Protein AF-A0A3B9H3X4-F1 (afdb_monomer_lite)

Sequence (238 aa):
GIGSSLQRETERLVELIDTSPRMRQLVFLAAKARGLTSLPALRGYASVYDPGVWIAHARMMKTESGAAAYRAVYYALRADETAVSINRIANLLSVDLRRFDRLTAQLQDTPSTEERHENRLALHVLHAVRQALMMRAFALTGRLPRLSERHDASARDVVNMIAEMRFAEVVELLSEIFPRARDQDTPLQALTEPGSQTRSTSYGYERIHKDIIAPLDEIGRTLHGISLAITHAYGAFG

Structure (mmCIF, N/CA/C/O backbone):
data_AF-A0A3B9H3X4-F1
#
_entry.id   AF-A0A3B9H3X4-F1
#
loop_
_atom_site.group_PDB
_atom_site.id
_atom_site.type_symbol
_atom_site.label_atom_id
_atom_site.label_alt_id
_atom_site.label_comp_id
_atom_site.label_asym_id
_atom_site.label_entity_id
_atom_site.label_seq_id
_atom_site.pdbx_PDB_ins_code
_atom_site.Cartn_x
_atom_site.Cartn_y
_atom_site.Cartn_z
_atom_site.occupancy
_atom_site.B_iso_or_equiv
_atom_site.auth_seq_id
_atom_site.auth_comp_id
_atom_site.auth_asym_id
_atom_site.auth_atom_id
_atom_site.pdbx_PDB_model_num
ATOM 1 N N . GLY A 1 1 ? -11.468 7.317 18.652 1.00 83.44 1 GLY A N 1
ATOM 2 C CA . GLY A 1 1 ? -12.174 8.285 19.505 1.00 83.44 1 GLY A CA 1
ATOM 3 C C . GLY A 1 1 ? -12.749 7.628 20.743 1.00 83.44 1 GLY A C 1
ATOM 4 O O . GLY A 1 1 ? -12.532 8.149 21.828 1.00 83.44 1 GLY A O 1
ATOM 5 N N . ILE A 1 2 ? -13.459 6.499 20.595 1.00 88.25 2 ILE A N 1
ATOM 6 C CA . ILE A 1 2 ? -14.131 5.805 21.708 1.00 88.25 2 ILE A CA 1
ATOM 7 C C . ILE A 1 2 ? -13.146 5.466 22.830 1.00 88.25 2 ILE A C 1
ATOM 9 O O . ILE A 1 2 ? -13.402 5.800 23.983 1.00 88.25 2 ILE A O 1
ATOM 13 N N . GLY A 1 3 ? -11.993 4.871 22.502 1.00 89.38 3 GLY A N 1
ATOM 14 C CA . GLY A 1 3 ? -10.982 4.527 23.502 1.00 89.38 3 GLY A CA 1
ATOM 15 C C . GLY A 1 3 ? -10.408 5.755 24.212 1.00 89.38 3 GLY A C 1
ATOM 16 O O . GLY A 1 3 ? -10.151 5.732 25.413 1.00 89.38 3 GLY A O 1
ATOM 17 N N . SER A 1 4 ? -10.227 6.855 23.486 1.00 87.81 4 SER A N 1
ATOM 18 C CA . SER A 1 4 ? -9.702 8.107 24.032 1.00 87.81 4 SER A CA 1
ATOM 19 C C . SER A 1 4 ? -10.703 8.838 24.924 1.00 87.81 4 SER A C 1
ATOM 21 O O . SER A 1 4 ? -10.265 9.513 25.851 1.00 87.81 4 SER A O 1
ATOM 23 N N . SER A 1 5 ? -12.010 8.674 24.684 1.00 87.19 5 SER A N 1
ATOM 24 C CA . SER A 1 5 ? -13.082 9.220 25.531 1.00 87.19 5 SER A CA 1
ATOM 25 C C . SER A 1 5 ? -13.316 8.446 26.829 1.00 87.19 5 SER A C 1
ATOM 27 O O . SER A 1 5 ? -14.057 8.922 27.686 1.00 87.19 5 SER A O 1
ATOM 29 N N . LEU A 1 6 ? -12.695 7.273 26.996 1.00 84.25 6 LEU A N 1
ATOM 30 C CA . LEU A 1 6 ? -12.795 6.509 28.238 1.00 84.25 6 LEU A CA 1
ATOM 31 C C . LEU A 1 6 ? -12.143 7.299 29.380 1.00 84.25 6 LEU A C 1
ATOM 33 O O . LEU A 1 6 ? -10.937 7.563 29.363 1.00 84.25 6 LEU A O 1
ATOM 37 N N . GLN A 1 7 ? -12.960 7.694 30.356 1.00 71.31 7 GLN A N 1
ATOM 38 C CA . GLN A 1 7 ? -12.513 8.324 31.597 1.00 71.31 7 GLN A CA 1
ATOM 39 C C . GLN A 1 7 ? -12.021 7.267 32.603 1.00 71.31 7 GLN A C 1
ATOM 41 O O . GLN A 1 7 ? -11.993 6.071 32.317 1.00 71.31 7 GLN A O 1
ATOM 46 N N . ARG A 1 8 ? -11.610 7.710 33.799 1.00 68.94 8 ARG A N 1
ATOM 47 C CA . ARG A 1 8 ? -11.069 6.832 34.850 1.00 68.94 8 ARG A CA 1
ATOM 48 C C . ARG A 1 8 ? -12.081 5.790 35.371 1.00 68.94 8 ARG A C 1
ATOM 50 O O . ARG A 1 8 ? -11.646 4.738 35.816 1.00 68.94 8 ARG A O 1
ATOM 57 N N . GLU A 1 9 ? -13.391 6.020 35.252 1.00 78.31 9 GLU A N 1
ATOM 58 C CA . GLU A 1 9 ? -14.452 5.105 35.726 1.00 78.31 9 GLU A CA 1
ATOM 59 C C . GLU A 1 9 ? -14.833 4.032 34.679 1.00 78.31 9 GLU A C 1
ATOM 61 O O . GLU A 1 9 ? -15.951 4.004 34.166 1.00 78.31 9 GLU A O 1
ATOM 66 N N . THR A 1 10 ? -13.895 3.147 34.319 1.00 80.31 10 THR A N 1
ATOM 67 C CA . THR A 1 10 ? -14.144 2.104 33.295 1.00 80.31 10 THR A CA 1
ATOM 68 C C . THR A 1 10 ? -15.154 1.043 33.758 1.00 80.31 10 THR A C 1
ATOM 70 O O . THR A 1 10 ? -15.963 0.596 32.954 1.00 80.31 10 THR A O 1
ATOM 73 N N . GLU A 1 11 ? -15.169 0.689 35.044 1.00 83.19 11 GLU A N 1
ATOM 74 C CA . GLU A 1 11 ? -16.070 -0.334 35.611 1.00 83.19 11 GLU A CA 1
ATOM 75 C C . GLU A 1 11 ? -17.547 0.068 35.500 1.00 83.19 11 GLU A C 1
ATOM 77 O O . GLU A 1 11 ? -18.374 -0.692 35.002 1.00 83.19 11 GLU A O 1
ATOM 82 N N . ARG A 1 12 ? -17.869 1.315 35.862 1.00 85.62 12 ARG A N 1
ATOM 83 C CA . ARG A 1 12 ? -19.225 1.867 35.736 1.00 85.62 12 ARG A CA 1
ATOM 84 C C . ARG A 1 12 ? -19.689 1.932 34.282 1.00 85.62 12 ARG A C 1
ATOM 86 O O . ARG A 1 12 ? -20.870 1.770 33.987 1.00 85.62 12 ARG A O 1
ATOM 93 N N . LEU A 1 13 ? -18.757 2.180 33.361 1.00 86.81 13 LEU A N 1
ATOM 94 C CA . LEU A 1 13 ? -19.048 2.171 31.933 1.00 86.81 13 LEU A CA 1
ATOM 95 C C . LEU A 1 13 ? -19.375 0.759 31.436 1.00 86.81 13 LEU A C 1
ATOM 97 O O . LEU A 1 13 ? -20.298 0.615 30.641 1.00 86.81 13 LEU A O 1
ATOM 101 N N . VAL A 1 14 ? -18.647 -0.261 31.901 1.00 88.38 14 VAL A N 1
ATOM 102 C CA . VAL A 1 14 ? -18.925 -1.672 31.587 1.00 88.38 14 VAL A CA 1
ATOM 103 C C . VAL A 1 14 ? -20.322 -2.057 32.071 1.00 88.38 14 VAL A C 1
ATOM 105 O O . VAL A 1 14 ? -21.123 -2.521 31.265 1.00 88.38 14 VAL A O 1
ATOM 108 N N . GLU A 1 15 ? -20.665 -1.751 33.326 1.00 89.06 15 GLU A N 1
ATOM 109 C CA . GLU A 1 15 ? -22.006 -2.006 33.873 1.00 89.06 15 GLU A CA 1
ATOM 110 C C . GLU A 1 15 ? -23.103 -1.317 33.045 1.00 89.06 15 GLU A C 1
ATOM 112 O O . GLU A 1 15 ? -24.125 -1.922 32.715 1.00 89.06 15 GLU A O 1
ATOM 117 N N . LEU A 1 16 ? -22.881 -0.063 32.639 1.00 89.19 16 LEU A N 1
ATOM 118 C CA . LEU A 1 16 ? -23.825 0.668 31.795 1.00 89.19 16 LEU A CA 1
ATOM 119 C C . LEU A 1 16 ? -23.965 0.042 30.398 1.00 89.19 16 LEU A C 1
ATOM 121 O O . LEU A 1 16 ? -25.066 0.008 29.852 1.00 89.19 16 LEU A O 1
ATOM 125 N N . ILE A 1 17 ? -22.872 -0.448 29.807 1.00 89.38 17 ILE A N 1
ATOM 126 C CA . ILE A 1 17 ? -22.896 -1.140 28.511 1.00 89.38 17 ILE A CA 1
ATOM 127 C C . ILE A 1 17 ? -23.660 -2.463 28.621 1.00 89.38 17 ILE A C 1
ATOM 129 O O . ILE A 1 17 ? -24.440 -2.777 27.722 1.00 89.38 17 ILE A O 1
ATOM 133 N N . ASP A 1 18 ? -23.472 -3.217 29.703 1.00 86.38 18 ASP A N 1
ATOM 134 C CA . ASP A 1 18 ? -24.126 -4.512 29.889 1.00 86.38 18 ASP A CA 1
ATOM 135 C C . ASP A 1 18 ? -25.616 -4.382 30.237 1.00 86.38 18 ASP A C 1
ATOM 137 O O . ASP A 1 18 ? -26.423 -5.196 29.790 1.00 86.38 18 ASP A O 1
ATOM 141 N N . THR A 1 19 ? -26.009 -3.327 30.954 1.00 91.25 19 THR A N 1
ATOM 142 C CA . THR A 1 19 ? -27.408 -3.098 31.361 1.00 91.25 19 THR A CA 1
ATOM 143 C C . THR A 1 19 ? -28.239 -2.304 30.347 1.00 91.25 19 THR A C 1
ATOM 145 O O . THR A 1 19 ? -29.465 -2.412 30.351 1.00 91.25 19 THR A O 1
ATOM 148 N N . SER A 1 20 ? -27.616 -1.521 29.455 1.00 93.94 20 SER A N 1
ATOM 149 C CA . SER A 1 20 ? -28.315 -0.686 28.465 1.00 93.94 20 SER A CA 1
ATOM 150 C C . SER A 1 20 ? -28.256 -1.277 27.050 1.00 93.94 20 SER A C 1
ATOM 152 O O . SER A 1 20 ? -27.207 -1.208 26.400 1.00 93.94 20 SER A O 1
ATOM 154 N N . PRO A 1 21 ? -29.386 -1.746 26.478 1.00 92.25 21 PRO A N 1
ATOM 155 C CA . PRO A 1 21 ? -29.415 -2.322 25.129 1.00 92.25 21 PRO A CA 1
ATOM 156 C C . PRO A 1 21 ? -28.887 -1.376 24.042 1.00 92.25 21 PRO A C 1
ATOM 158 O O . PRO A 1 21 ? -28.164 -1.794 23.138 1.00 92.25 21 PRO A O 1
ATOM 161 N N . ARG A 1 22 ? -29.206 -0.079 24.144 1.00 93.06 22 ARG A N 1
ATOM 162 C CA . ARG A 1 22 ? -28.745 0.940 23.189 1.00 93.06 22 ARG A CA 1
ATOM 163 C C . ARG A 1 22 ? -27.229 1.115 23.249 1.00 93.06 22 ARG A C 1
ATOM 165 O O . ARG A 1 22 ? -26.573 1.210 22.213 1.00 93.06 22 ARG A O 1
ATOM 172 N N . MET A 1 23 ? -26.677 1.196 24.457 1.00 89.88 23 MET A N 1
ATOM 173 C CA . MET A 1 23 ? -25.244 1.394 24.651 1.00 89.88 23 MET A CA 1
ATOM 174 C C . MET A 1 23 ? -24.463 0.155 24.213 1.00 89.88 23 MET A C 1
ATOM 176 O O . MET A 1 23 ? -23.462 0.287 23.505 1.00 89.88 23 MET A O 1
ATOM 180 N N . A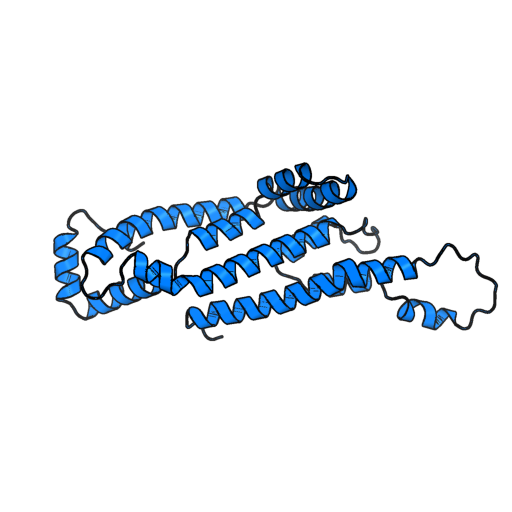RG A 1 24 ? -24.993 -1.035 24.528 1.00 90.19 24 ARG A N 1
ATOM 181 C CA . ARG A 1 24 ? -24.501 -2.317 24.023 1.00 90.19 24 ARG A CA 1
ATOM 182 C C . ARG A 1 24 ? -24.393 -2.298 22.503 1.00 90.19 24 ARG A C 1
ATOM 184 O O . ARG A 1 24 ? -23.304 -2.491 21.980 1.00 90.19 24 ARG A O 1
ATOM 191 N N . GLN A 1 25 ? -25.468 -1.979 21.783 1.00 90.62 25 GLN A N 1
ATOM 192 C CA . GLN A 1 25 ? -25.459 -1.964 20.312 1.00 90.62 25 GLN A CA 1
ATOM 193 C C . GLN A 1 25 ? -24.377 -1.045 19.719 1.00 90.62 25 GLN A C 1
ATOM 195 O O . GLN A 1 25 ? -23.660 -1.457 18.807 1.00 90.62 25 GLN A O 1
ATOM 200 N N . LEU A 1 26 ? -24.214 0.172 20.250 1.00 90.56 26 LEU A N 1
ATOM 201 C CA . LEU A 1 26 ? -23.205 1.121 19.761 1.00 90.56 26 LEU A CA 1
ATOM 202 C C . LEU A 1 26 ? -21.772 0.624 19.995 1.00 90.56 26 LEU A C 1
ATOM 204 O O . LEU A 1 26 ? -20.927 0.715 19.102 1.00 90.56 26 LEU A O 1
ATOM 208 N N . VAL A 1 27 ? -21.490 0.081 21.182 1.00 90.38 27 VAL A N 1
ATOM 209 C CA . VAL A 1 27 ? -20.156 -0.438 21.511 1.00 90.38 27 VAL A CA 1
ATOM 210 C C . VAL A 1 27 ? -19.861 -1.723 20.744 1.00 90.38 27 VAL A C 1
ATOM 212 O O . VAL A 1 27 ? -18.751 -1.884 20.241 1.00 90.38 27 VAL A O 1
ATOM 215 N N . PHE A 1 28 ? -20.851 -2.597 20.566 1.00 89.88 28 PHE A N 1
ATOM 216 C CA . PHE A 1 28 ? -20.702 -3.810 19.766 1.00 89.88 28 PHE A CA 1
ATOM 217 C C . PHE A 1 28 ? -20.474 -3.513 18.287 1.00 89.88 28 PHE A C 1
ATOM 219 O O . PHE A 1 28 ? -19.655 -4.185 17.665 1.00 89.88 28 PHE A O 1
ATOM 226 N N . LEU A 1 29 ? -21.114 -2.484 17.724 1.00 90.69 29 LEU A N 1
ATOM 227 C CA . LEU A 1 29 ? -20.809 -2.027 16.366 1.00 90.69 29 LEU A CA 1
ATOM 228 C C . LEU A 1 29 ? -19.326 -1.645 16.239 1.00 90.69 29 LEU A C 1
ATOM 230 O O . LEU A 1 29 ? -18.631 -2.108 15.331 1.00 90.69 29 LEU A O 1
ATOM 234 N N . ALA A 1 30 ? -18.811 -0.864 17.192 1.00 91.62 30 ALA A N 1
ATOM 235 C CA . ALA A 1 30 ? -17.398 -0.504 17.233 1.00 91.62 30 ALA A CA 1
ATOM 236 C C . ALA A 1 30 ? -16.481 -1.721 17.462 1.00 91.62 30 ALA A C 1
ATOM 238 O O . ALA A 1 30 ? -15.417 -1.815 16.850 1.00 91.62 30 ALA A O 1
ATOM 239 N N . ALA A 1 31 ? -16.893 -2.681 18.295 1.00 90.31 31 ALA A N 1
ATOM 240 C CA . ALA A 1 31 ? -16.155 -3.917 18.547 1.00 90.31 31 ALA A CA 1
ATOM 241 C C . ALA A 1 31 ? -16.083 -4.807 17.293 1.00 90.31 31 ALA A C 1
ATOM 243 O O . ALA A 1 31 ? -15.022 -5.357 16.987 1.00 90.31 31 ALA A O 1
ATOM 244 N N . LYS A 1 32 ? -17.169 -4.893 16.514 1.00 88.81 32 LYS A N 1
ATOM 245 C CA . LYS A 1 32 ? -17.191 -5.594 15.222 1.00 88.81 32 LYS A CA 1
ATOM 246 C C . LYS A 1 32 ? -16.261 -4.927 14.208 1.00 88.81 32 LYS A C 1
ATOM 248 O O . LYS A 1 32 ? -15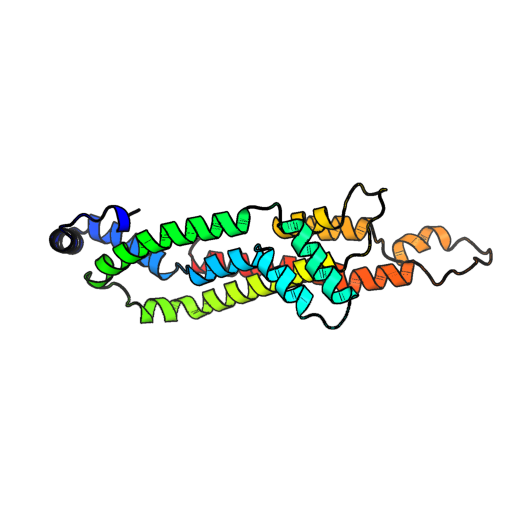.424 -5.615 13.627 1.00 88.81 32 LYS A O 1
ATOM 253 N N . ALA A 1 33 ? -16.304 -3.599 14.077 1.00 89.88 33 ALA A N 1
ATOM 254 C CA . ALA A 1 33 ? -15.366 -2.858 13.225 1.00 89.88 33 ALA A CA 1
ATOM 255 C C . ALA A 1 33 ? -13.901 -3.062 13.661 1.00 89.88 33 ALA A C 1
ATOM 257 O O . ALA A 1 33 ? -13.006 -3.300 12.842 1.00 89.88 33 ALA A O 1
ATOM 258 N N . ARG A 1 34 ? -13.648 -3.052 14.975 1.00 90.56 34 ARG A N 1
ATOM 259 C CA . ARG A 1 34 ? -12.335 -3.355 15.555 1.00 90.56 34 ARG A CA 1
ATOM 260 C C . ARG A 1 34 ? -11.860 -4.770 15.223 1.00 90.56 34 ARG A C 1
ATOM 262 O O . ARG A 1 34 ? -10.658 -4.953 15.007 1.00 90.56 34 ARG A O 1
ATOM 269 N N . GLY A 1 35 ? -12.772 -5.740 15.164 1.00 89.50 35 GLY A N 1
ATOM 270 C CA . GLY A 1 35 ? -12.500 -7.118 14.754 1.00 89.50 35 GLY A CA 1
ATOM 271 C C . GLY A 1 35 ? -11.856 -7.212 13.371 1.00 89.50 35 GLY A C 1
ATOM 272 O O . GLY A 1 35 ? -10.934 -8.003 13.193 1.00 89.50 35 GLY A O 1
ATOM 273 N N . LEU A 1 36 ? -12.241 -6.334 12.442 1.00 88.75 36 LEU A N 1
ATOM 274 C CA . LEU A 1 36 ? -11.720 -6.287 11.070 1.00 88.75 36 LEU A CA 1
ATOM 275 C C . LEU A 1 36 ? -10.539 -5.311 10.881 1.00 88.75 36 LEU A C 1
ATOM 277 O O . LEU A 1 36 ? -9.932 -5.252 9.812 1.00 88.75 36 LEU A O 1
ATOM 281 N N . THR A 1 37 ? -10.187 -4.534 11.907 1.00 91.25 37 THR A N 1
ATOM 282 C CA . THR A 1 37 ? -9.128 -3.517 11.827 1.00 91.25 37 THR A CA 1
ATOM 283 C C . THR A 1 37 ? -7.736 -4.135 11.985 1.00 91.25 37 THR A C 1
ATOM 285 O O . THR A 1 37 ? -7.456 -4.802 12.985 1.00 91.25 37 THR A O 1
ATOM 288 N N . SER A 1 38 ? -6.825 -3.839 11.050 1.00 92.69 38 SER A N 1
ATOM 289 C CA . SER A 1 38 ? -5.420 -4.266 11.103 1.00 92.69 38 SER A CA 1
ATOM 290 C C . SER A 1 38 ? -4.453 -3.093 10.922 1.00 92.69 38 SER A C 1
ATOM 292 O O . SER A 1 38 ? -4.203 -2.618 9.815 1.00 92.69 38 SER A O 1
ATOM 294 N N . LEU A 1 39 ? -3.863 -2.636 12.031 1.00 94.94 39 LEU A N 1
ATOM 295 C CA . LEU A 1 39 ? -2.793 -1.634 12.000 1.00 94.94 39 LEU A CA 1
ATOM 296 C C . LEU A 1 39 ? -1.497 -2.133 11.339 1.00 94.94 39 LEU A C 1
ATOM 298 O O . LEU A 1 39 ? -0.854 -1.321 10.675 1.00 94.94 39 LEU A O 1
ATOM 302 N N . PRO A 1 40 ? -1.091 -3.413 11.477 1.00 94.88 40 PRO A N 1
ATOM 303 C CA . PRO A 1 40 ? 0.031 -3.946 10.709 1.00 94.88 40 PRO A CA 1
ATOM 304 C C . PRO A 1 40 ? -0.191 -3.843 9.199 1.00 94.88 40 PRO A C 1
ATOM 306 O O . PRO A 1 40 ? 0.709 -3.396 8.497 1.00 94.88 40 PRO A O 1
ATOM 309 N N . ALA A 1 41 ? -1.394 -4.161 8.704 1.00 95.81 41 ALA A N 1
ATOM 310 C CA . ALA A 1 41 ? -1.711 -3.999 7.286 1.00 95.81 41 ALA A CA 1
ATOM 311 C C . ALA A 1 41 ? -1.610 -2.526 6.852 1.00 95.81 41 ALA A C 1
ATOM 313 O O . ALA A 1 41 ? -0.960 -2.231 5.854 1.00 95.81 41 ALA A O 1
ATOM 314 N N . LEU A 1 42 ? -2.168 -1.592 7.636 1.00 96.94 42 LEU A N 1
ATOM 315 C CA . LEU A 1 42 ? -2.064 -0.151 7.364 1.00 96.94 42 LEU A CA 1
ATOM 316 C C . LEU A 1 42 ? -0.603 0.329 7.305 1.00 96.94 42 LEU A C 1
ATOM 318 O O . LEU A 1 42 ? -0.219 1.035 6.376 1.00 96.94 42 LEU A O 1
ATOM 322 N N . ARG A 1 43 ? 0.231 -0.086 8.266 1.00 97.81 43 ARG A N 1
ATOM 323 C CA . ARG A 1 43 ? 1.665 0.245 8.274 1.00 97.81 43 ARG A CA 1
ATOM 324 C C . ARG A 1 43 ? 2.425 -0.408 7.122 1.00 97.81 43 ARG A C 1
ATOM 326 O O . ARG A 1 43 ? 3.321 0.224 6.579 1.00 97.81 43 ARG A O 1
ATOM 333 N N . GLY A 1 44 ? 2.033 -1.610 6.703 1.00 97.88 44 GLY A N 1
ATOM 334 C CA . GLY A 1 44 ? 2.585 -2.248 5.511 1.00 97.88 44 GLY A CA 1
ATOM 335 C C . GLY A 1 44 ? 2.383 -1.397 4.256 1.00 97.88 44 GLY A C 1
ATOM 336 O O . GLY A 1 44 ? 3.312 -1.252 3.471 1.00 97.88 44 GLY A O 1
ATOM 337 N N . TYR A 1 45 ? 1.226 -0.738 4.102 1.00 97.44 45 TYR A N 1
ATOM 338 C CA . TYR A 1 45 ? 1.042 0.223 3.008 1.00 97.44 45 TYR A CA 1
ATOM 339 C C . TYR A 1 45 ? 1.963 1.429 3.150 1.00 97.44 45 TYR A C 1
ATOM 341 O O . TYR A 1 45 ? 2.559 1.836 2.161 1.00 97.44 45 TYR A O 1
ATOM 349 N N . ALA A 1 46 ? 2.143 1.964 4.361 1.00 97.94 46 ALA A N 1
ATOM 350 C CA . ALA A 1 46 ? 3.095 3.052 4.577 1.00 97.94 46 ALA A CA 1
ATOM 351 C C . ALA A 1 46 ? 4.511 2.673 4.112 1.00 97.94 46 ALA A C 1
ATOM 353 O O . ALA A 1 46 ? 5.171 3.487 3.479 1.00 97.94 46 ALA A O 1
ATOM 354 N N . SER A 1 47 ? 4.947 1.431 4.355 1.00 97.38 47 SER A N 1
ATOM 355 C CA . SER A 1 47 ? 6.240 0.923 3.881 1.00 97.38 47 SER A CA 1
ATOM 356 C C . SER A 1 47 ? 6.353 0.863 2.357 1.00 97.38 47 SER A C 1
ATOM 358 O O . SER A 1 47 ? 7.438 1.075 1.829 1.00 97.38 47 SER A O 1
ATOM 360 N N . VAL A 1 48 ? 5.258 0.615 1.631 1.00 97.31 48 VAL A N 1
ATOM 361 C CA . VAL A 1 48 ? 5.268 0.638 0.158 1.00 97.31 48 VAL A CA 1
ATOM 362 C C . VAL A 1 48 ? 5.542 2.052 -0.375 1.00 97.31 48 VAL A C 1
ATOM 364 O O . VAL A 1 48 ? 6.252 2.199 -1.369 1.00 97.31 48 VAL A O 1
ATOM 367 N N . TYR A 1 49 ? 5.034 3.083 0.305 1.00 97.25 49 TYR A N 1
ATOM 368 C CA . TYR A 1 49 ? 5.274 4.490 -0.040 1.00 97.25 49 TYR A CA 1
ATOM 369 C C . TYR A 1 49 ? 6.564 5.061 0.572 1.00 97.25 49 TYR A C 1
ATOM 371 O O . TYR A 1 49 ? 6.952 6.173 0.230 1.00 97.25 49 TYR A O 1
ATOM 379 N N . ASP A 1 50 ? 7.232 4.336 1.474 1.00 97.44 50 ASP A N 1
ATOM 380 C CA . ASP A 1 50 ? 8.423 4.821 2.173 1.00 97.44 50 ASP A CA 1
ATOM 381 C C . ASP A 1 50 ? 9.655 4.795 1.245 1.00 97.44 50 ASP A C 1
ATOM 383 O O . ASP A 1 50 ? 10.133 3.714 0.878 1.00 97.44 50 ASP A O 1
ATOM 387 N N . PRO A 1 51 ? 10.245 5.955 0.900 1.00 96.62 51 PRO A N 1
ATOM 388 C CA . PRO A 1 51 ? 11.454 6.016 0.080 1.00 96.62 51 PRO A CA 1
ATOM 389 C C . PRO A 1 51 ? 12.622 5.215 0.686 1.00 96.62 51 PRO A C 1
ATOM 391 O O . PRO A 1 51 ? 13.437 4.648 -0.047 1.00 96.62 51 PRO A O 1
ATOM 394 N N . GLY A 1 52 ? 12.698 5.124 2.018 1.00 97.00 52 GLY A N 1
ATOM 395 C CA . GLY A 1 52 ? 13.712 4.359 2.743 1.00 97.00 52 GLY A CA 1
ATOM 396 C C . GLY A 1 52 ? 13.736 2.874 2.365 1.00 97.00 52 GLY A C 1
ATOM 397 O O . GLY A 1 52 ? 14.810 2.279 2.243 1.00 97.00 52 GLY A O 1
ATOM 398 N N . VAL A 1 53 ? 12.567 2.288 2.095 1.00 97.00 53 VAL A N 1
ATOM 399 C CA . VAL A 1 53 ? 12.437 0.890 1.657 1.00 97.00 53 VAL A CA 1
ATOM 400 C C . VAL A 1 53 ? 13.032 0.707 0.259 1.00 97.00 53 VAL A C 1
ATOM 402 O O . VAL A 1 53 ? 13.814 -0.216 0.021 1.00 97.00 53 VAL A O 1
ATOM 405 N N . TRP A 1 54 ? 12.747 1.630 -0.660 1.00 97.31 54 TRP A N 1
ATOM 406 C CA . TRP A 1 54 ? 13.223 1.570 -2.044 1.00 97.31 54 TRP A CA 1
ATOM 407 C C . TRP A 1 54 ? 14.739 1.720 -2.160 1.00 97.31 54 TRP A C 1
ATOM 409 O O . TRP A 1 54 ? 15.381 0.960 -2.890 1.00 97.31 54 TRP A O 1
ATOM 419 N N . ILE A 1 55 ? 15.345 2.640 -1.402 1.00 97.19 55 ILE A N 1
ATOM 420 C CA . ILE A 1 55 ? 16.806 2.783 -1.402 1.00 97.19 55 ILE A CA 1
ATOM 421 C C . ILE A 1 55 ? 17.501 1.574 -0.756 1.00 97.19 55 ILE A C 1
ATOM 423 O O . ILE A 1 55 ? 18.577 1.174 -1.206 1.00 97.19 55 ILE A O 1
ATOM 427 N N . ALA A 1 56 ? 16.882 0.940 0.247 1.00 97.25 56 ALA A N 1
ATOM 428 C CA . ALA A 1 56 ? 17.390 -0.301 0.825 1.00 97.25 56 ALA A CA 1
ATOM 429 C C . ALA A 1 56 ? 17.372 -1.447 -0.200 1.00 97.25 56 ALA A C 1
ATOM 431 O O . ALA A 1 56 ? 18.392 -2.115 -0.379 1.00 97.25 56 ALA A O 1
ATOM 432 N N . HIS A 1 57 ? 16.275 -1.618 -0.946 1.00 96.31 57 HIS A N 1
ATOM 433 C CA . HIS A 1 57 ? 16.208 -2.601 -2.030 1.00 96.31 57 HIS A CA 1
ATOM 434 C C . HIS A 1 57 ? 17.222 -2.319 -3.142 1.00 96.31 57 HIS A C 1
ATOM 436 O O . HIS A 1 57 ? 17.885 -3.248 -3.600 1.00 96.31 57 HIS A O 1
ATOM 442 N N . ALA A 1 58 ? 17.417 -1.053 -3.527 1.00 96.75 58 ALA A N 1
ATOM 443 C CA . ALA A 1 58 ? 18.420 -0.681 -4.524 1.00 96.75 58 ALA A CA 1
ATOM 444 C C . ALA A 1 58 ? 19.829 -1.167 -4.144 1.00 96.75 58 ALA A C 1
ATOM 446 O O . ALA A 1 58 ? 20.558 -1.658 -5.003 1.00 96.75 58 ALA A O 1
ATOM 447 N N . ARG A 1 59 ? 20.197 -1.091 -2.855 1.00 96.25 59 ARG A N 1
ATOM 448 C CA . ARG A 1 59 ? 21.497 -1.563 -2.338 1.00 96.25 59 ARG A CA 1
ATOM 449 C C . ARG A 1 59 ? 21.668 -3.082 -2.389 1.00 96.25 59 ARG A C 1
ATOM 451 O O . ARG A 1 59 ? 22.799 -3.554 -2.388 1.00 96.25 59 ARG A O 1
ATOM 458 N N . MET A 1 60 ? 20.575 -3.842 -2.402 1.00 95.88 60 MET A N 1
ATOM 459 C CA . MET A 1 60 ? 20.602 -5.308 -2.472 1.00 95.88 60 MET A CA 1
ATOM 460 C C . MET A 1 60 ? 20.709 -5.829 -3.913 1.00 95.88 60 MET A C 1
ATOM 462 O O . MET A 1 60 ? 20.969 -7.016 -4.124 1.00 95.88 60 MET A O 1
ATOM 466 N N . MET A 1 61 ? 20.499 -4.969 -4.915 1.00 95.75 61 MET A N 1
ATOM 467 C CA . MET A 1 61 ? 20.545 -5.365 -6.319 1.00 95.75 61 MET A CA 1
ATOM 468 C C . MET A 1 61 ? 21.977 -5.637 -6.780 1.00 95.75 61 MET A C 1
ATOM 470 O O . MET A 1 61 ? 22.886 -4.846 -6.557 1.00 95.75 61 MET A O 1
ATOM 474 N N . LYS A 1 62 ? 22.164 -6.755 -7.491 1.00 95.12 62 LYS A N 1
ATOM 475 C CA . LYS A 1 62 ? 23.472 -7.170 -8.032 1.00 95.12 62 LYS A CA 1
ATOM 476 C C . LYS A 1 62 ? 23.887 -6.403 -9.289 1.00 95.12 62 LYS A C 1
ATOM 478 O O . LYS A 1 62 ? 25.065 -6.377 -9.623 1.00 95.12 62 LYS A O 1
ATOM 483 N N . THR A 1 63 ? 22.925 -5.844 -10.022 1.00 95.25 63 THR A N 1
ATOM 484 C CA . THR A 1 63 ? 23.164 -5.138 -11.285 1.00 95.25 63 THR A CA 1
ATOM 485 C C . THR A 1 63 ? 22.821 -3.667 -11.142 1.00 95.25 63 THR A C 1
ATOM 487 O O . THR A 1 63 ? 21.833 -3.308 -10.499 1.00 95.25 63 THR A O 1
ATOM 490 N N . GLU A 1 64 ? 23.597 -2.813 -11.806 1.00 93.56 64 GLU A N 1
ATOM 491 C CA . GLU A 1 64 ? 23.375 -1.366 -11.767 1.00 93.56 64 GLU A CA 1
ATOM 492 C C . GLU A 1 64 ? 22.039 -0.971 -12.411 1.00 93.56 64 GLU A C 1
ATOM 494 O O . GLU A 1 64 ? 21.338 -0.105 -11.900 1.00 93.56 64 GLU A O 1
ATOM 499 N N . SER A 1 65 ? 21.620 -1.668 -13.472 1.00 88.19 65 SER A N 1
ATOM 500 C CA . SER A 1 65 ? 20.289 -1.475 -14.064 1.00 88.19 65 SER A CA 1
ATOM 501 C C . SER A 1 65 ? 19.163 -1.826 -13.082 1.00 88.19 65 SER A C 1
ATOM 503 O O . SER A 1 65 ? 18.169 -1.106 -13.010 1.00 88.19 65 SER A O 1
ATOM 505 N N . GLY A 1 66 ? 19.331 -2.886 -12.283 1.00 91.00 66 GLY A N 1
ATOM 506 C CA . GLY A 1 66 ? 18.385 -3.234 -11.226 1.00 91.00 66 GLY A CA 1
ATOM 507 C C . GLY A 1 66 ? 18.353 -2.174 -10.128 1.00 91.00 66 GLY A C 1
ATOM 508 O O . GLY A 1 66 ? 17.280 -1.699 -9.770 1.00 91.00 66 GLY A O 1
ATOM 509 N N . ALA A 1 67 ? 19.518 -1.754 -9.632 1.00 95.62 67 ALA A N 1
ATOM 510 C CA . ALA A 1 67 ? 19.623 -0.711 -8.613 1.00 95.62 67 ALA A CA 1
ATOM 511 C C . ALA A 1 67 ? 19.021 0.624 -9.089 1.00 95.62 67 ALA A C 1
ATOM 513 O O . ALA A 1 67 ? 18.303 1.282 -8.335 1.00 95.62 67 ALA A O 1
ATOM 514 N N . ALA A 1 68 ? 19.258 0.998 -10.350 1.00 92.69 68 ALA A N 1
ATOM 515 C CA . ALA A 1 68 ? 18.703 2.200 -10.963 1.00 92.69 68 ALA A CA 1
ATOM 516 C C . ALA A 1 68 ? 17.171 2.207 -10.955 1.00 92.69 68 ALA A C 1
ATOM 518 O O . ALA A 1 68 ? 16.589 3.249 -10.659 1.00 92.69 68 ALA A O 1
ATOM 519 N N . ALA A 1 69 ? 16.528 1.057 -11.186 1.00 91.75 69 ALA A N 1
ATOM 520 C CA . ALA A 1 69 ? 15.072 0.963 -11.158 1.00 91.75 69 ALA A CA 1
ATOM 521 C C . ALA A 1 69 ? 14.485 1.285 -9.777 1.00 91.75 69 ALA A C 1
ATOM 523 O O . ALA A 1 69 ? 13.593 2.122 -9.661 1.00 91.75 69 ALA A O 1
ATOM 524 N N . TYR A 1 70 ? 15.034 0.703 -8.709 1.00 95.94 70 TYR A N 1
ATOM 525 C CA . TYR A 1 70 ? 14.594 1.015 -7.344 1.00 95.94 70 TYR A CA 1
ATOM 526 C C . TYR A 1 70 ? 14.936 2.462 -6.940 1.00 95.94 70 TYR A C 1
ATOM 528 O O . TYR A 1 70 ? 14.147 3.113 -6.255 1.00 95.94 70 TYR A O 1
ATOM 536 N N . ARG A 1 71 ? 16.073 3.012 -7.400 1.00 95.44 71 ARG A N 1
ATOM 537 C CA . ARG A 1 71 ? 16.415 4.429 -7.167 1.00 95.44 71 ARG A CA 1
ATOM 538 C C . ARG A 1 71 ? 15.457 5.388 -7.872 1.00 95.44 71 ARG A C 1
ATOM 540 O O . ARG A 1 71 ? 15.155 6.437 -7.312 1.00 95.44 71 ARG A O 1
ATOM 547 N N . ALA A 1 72 ? 14.967 5.047 -9.064 1.00 93.00 72 ALA A N 1
ATOM 548 C CA . ALA A 1 72 ? 13.971 5.859 -9.759 1.00 93.00 72 ALA A CA 1
ATOM 549 C C . ALA A 1 72 ? 12.689 6.000 -8.922 1.00 93.00 72 ALA A C 1
ATOM 551 O O . ALA A 1 72 ? 12.204 7.115 -8.735 1.00 93.00 72 ALA A O 1
ATOM 552 N N . VAL A 1 73 ? 12.216 4.899 -8.326 1.00 95.25 73 VAL A N 1
ATOM 553 C CA . VAL A 1 73 ? 11.066 4.917 -7.406 1.00 95.25 73 VAL A CA 1
ATOM 554 C C . VAL A 1 73 ? 11.361 5.750 -6.159 1.00 95.25 73 VAL A C 1
ATOM 556 O O . VAL A 1 73 ? 10.559 6.607 -5.793 1.00 95.25 73 VAL A O 1
ATOM 559 N N . TYR A 1 74 ? 12.538 5.575 -5.547 1.00 95.94 74 TYR A N 1
ATOM 560 C CA . TYR A 1 74 ? 12.975 6.410 -4.422 1.00 95.94 74 TYR A CA 1
ATOM 561 C C . TYR A 1 74 ? 12.884 7.908 -4.753 1.00 95.94 74 TYR A C 1
ATOM 563 O O . TYR A 1 74 ? 12.319 8.679 -3.982 1.00 95.94 74 TYR A O 1
ATOM 571 N N . TYR A 1 75 ? 13.416 8.335 -5.902 1.00 93.75 75 TYR A N 1
ATOM 572 C CA . TYR A 1 75 ? 13.407 9.747 -6.285 1.00 93.75 75 TYR A CA 1
ATOM 573 C C . TYR A 1 75 ? 12.009 10.288 -6.588 1.00 93.75 75 TYR A C 1
ATOM 575 O O . TYR A 1 75 ? 11.789 11.488 -6.406 1.00 93.75 75 TYR A O 1
ATOM 583 N N . ALA A 1 76 ? 11.084 9.438 -7.033 1.00 92.38 76 ALA A N 1
ATOM 584 C CA . ALA A 1 76 ? 9.694 9.824 -7.221 1.00 92.38 76 ALA A CA 1
ATOM 585 C C . ALA A 1 76 ? 8.990 10.041 -5.874 1.00 92.38 76 ALA A C 1
ATOM 587 O O . ALA A 1 76 ? 8.431 11.114 -5.653 1.00 92.38 76 ALA A O 1
ATOM 588 N N . LEU A 1 77 ? 9.126 9.083 -4.951 1.00 93.69 77 LEU A N 1
ATOM 589 C CA . LEU A 1 77 ? 8.428 9.082 -3.663 1.00 93.69 77 LEU A CA 1
ATOM 590 C C . LEU A 1 77 ? 9.080 9.970 -2.591 1.00 93.69 77 LEU A C 1
ATOM 592 O O . LEU A 1 77 ? 8.430 10.316 -1.614 1.00 93.69 77 LEU A O 1
ATOM 596 N N . ARG A 1 78 ? 10.351 10.379 -2.727 1.00 93.88 78 ARG A N 1
ATOM 597 C CA . ARG A 1 78 ? 11.059 11.145 -1.669 1.00 93.88 78 ARG A CA 1
ATOM 598 C C . ARG A 1 78 ? 10.435 12.491 -1.295 1.00 93.88 78 ARG A C 1
ATOM 600 O O . ARG A 1 78 ? 10.786 13.034 -0.256 1.00 93.88 78 ARG A O 1
ATOM 607 N N . ALA A 1 79 ? 9.625 13.065 -2.181 1.00 86.62 79 ALA A N 1
ATOM 608 C CA . ALA A 1 79 ? 8.947 14.340 -1.949 1.00 86.62 79 ALA A CA 1
ATOM 609 C C . ALA A 1 79 ? 7.523 14.154 -1.404 1.00 86.62 79 ALA A C 1
ATOM 611 O O . ALA A 1 79 ? 6.854 15.139 -1.117 1.00 86.62 79 ALA A O 1
ATOM 612 N N . ASP A 1 80 ? 7.061 12.910 -1.305 1.00 86.06 80 ASP A N 1
ATOM 613 C CA . ASP A 1 80 ? 5.705 12.561 -0.924 1.00 86.06 80 ASP A CA 1
ATOM 614 C C . ASP A 1 80 ? 5.611 12.296 0.592 1.00 86.06 80 ASP A C 1
ATOM 616 O O . ASP A 1 80 ? 6.498 11.691 1.201 1.00 86.06 80 ASP A O 1
ATOM 620 N N . GLU A 1 81 ? 4.534 12.768 1.224 1.00 93.62 81 GLU A N 1
ATOM 621 C CA . GLU A 1 81 ? 4.312 12.638 2.671 1.00 93.62 81 GLU A CA 1
ATOM 622 C C . GLU A 1 81 ? 3.374 11.475 3.043 1.00 93.62 81 GLU A C 1
ATOM 624 O O . GLU A 1 81 ? 3.018 11.311 4.215 1.00 93.62 81 GLU A O 1
ATOM 629 N N . THR A 1 82 ? 2.956 10.645 2.084 1.00 95.31 82 THR A N 1
ATOM 630 C CA . THR A 1 82 ? 1.961 9.577 2.270 1.00 95.31 82 THR A CA 1
ATOM 631 C C . THR A 1 82 ? 2.416 8.579 3.323 1.00 95.31 82 THR A C 1
ATOM 633 O O . THR A 1 82 ? 1.666 8.289 4.256 1.00 95.31 82 THR A O 1
ATOM 636 N N . ALA A 1 83 ? 3.663 8.098 3.261 1.00 96.81 83 ALA A N 1
ATOM 637 C CA . ALA A 1 83 ? 4.191 7.161 4.257 1.00 96.81 83 ALA A CA 1
ATOM 638 C C . ALA A 1 83 ? 4.176 7.755 5.680 1.00 96.81 83 ALA A C 1
ATOM 640 O O . ALA A 1 83 ? 3.781 7.085 6.641 1.00 96.81 83 ALA A O 1
ATOM 641 N N . VAL A 1 84 ? 4.561 9.027 5.822 1.00 97.38 84 VAL A N 1
ATOM 642 C CA . VAL A 1 84 ? 4.553 9.749 7.106 1.00 97.38 84 VAL A CA 1
ATOM 643 C C . VAL A 1 84 ? 3.122 9.925 7.613 1.00 97.38 84 VAL A C 1
ATOM 645 O O . VAL A 1 84 ? 2.838 9.659 8.784 1.00 97.38 84 VAL A O 1
ATOM 648 N N . SER A 1 85 ? 2.209 10.315 6.728 1.00 97.56 85 SER A N 1
ATOM 649 C CA . SER A 1 85 ? 0.798 10.557 7.032 1.00 97.56 85 SER A CA 1
ATOM 650 C C . SER A 1 85 ? 0.081 9.280 7.466 1.00 97.56 85 SER A C 1
ATOM 652 O O . SER A 1 85 ? -0.567 9.265 8.517 1.00 97.56 85 SER A O 1
ATOM 654 N N . ILE A 1 86 ? 0.267 8.176 6.734 1.00 97.75 86 ILE A N 1
ATOM 655 C CA . ILE A 1 86 ? -0.289 6.866 7.095 1.00 97.75 86 ILE A CA 1
ATOM 656 C C . ILE A 1 86 ? 0.245 6.421 8.460 1.00 97.75 86 ILE A C 1
ATOM 658 O O . ILE A 1 86 ? -0.535 6.004 9.318 1.00 97.75 86 ILE A O 1
ATOM 662 N N . ASN A 1 87 ? 1.554 6.543 8.709 1.00 97.81 87 ASN A N 1
ATOM 663 C CA . ASN A 1 87 ? 2.136 6.185 10.005 1.00 97.81 87 ASN A CA 1
ATOM 664 C C . ASN A 1 87 ? 1.603 7.059 11.148 1.00 97.81 87 ASN A C 1
ATOM 666 O O . ASN A 1 87 ? 1.310 6.543 12.229 1.00 97.81 87 ASN A O 1
ATOM 670 N N . ARG A 1 88 ? 1.422 8.366 10.923 1.00 97.81 88 ARG A N 1
ATOM 671 C CA . ARG A 1 88 ? 0.821 9.276 11.907 1.00 97.81 88 ARG A CA 1
ATOM 672 C C . ARG A 1 88 ? -0.605 8.844 12.256 1.00 97.81 88 ARG A C 1
ATOM 674 O O . ARG A 1 88 ? -0.921 8.726 13.440 1.00 97.81 88 ARG A O 1
ATOM 681 N N . ILE A 1 89 ? -1.432 8.536 11.255 1.00 97.25 89 ILE A N 1
ATOM 682 C CA . ILE A 1 89 ? -2.791 8.009 11.457 1.00 97.25 89 ILE A CA 1
ATOM 683 C C . ILE A 1 89 ? -2.741 6.680 12.221 1.00 97.25 89 ILE A C 1
ATOM 685 O O . ILE A 1 89 ? -3.437 6.518 13.223 1.00 97.25 89 ILE A O 1
ATOM 689 N N . ALA A 1 90 ? -1.874 5.750 11.814 1.00 97.62 90 ALA A N 1
ATOM 690 C CA . ALA A 1 90 ? -1.715 4.460 12.481 1.00 97.62 90 ALA A CA 1
ATOM 691 C C . ALA A 1 90 ? -1.315 4.619 13.958 1.00 97.62 90 ALA A C 1
ATOM 693 O O . ALA A 1 90 ? -1.796 3.868 14.809 1.00 97.62 90 ALA A O 1
ATOM 694 N N . ASN A 1 91 ? -0.473 5.601 14.288 1.00 96.69 91 ASN A N 1
ATOM 695 C CA . ASN A 1 91 ? -0.072 5.904 15.663 1.00 96.69 91 ASN A CA 1
ATOM 696 C C . ASN A 1 91 ? -1.237 6.460 16.492 1.00 96.69 91 ASN A C 1
ATOM 698 O O . ASN A 1 91 ? -1.468 5.974 17.600 1.00 96.69 91 ASN A O 1
ATOM 702 N N . LEU A 1 92 ? -2.012 7.404 15.945 1.00 95.50 92 LEU A N 1
ATOM 703 C CA . LEU A 1 92 ? -3.218 7.929 16.600 1.00 95.50 92 LEU A CA 1
ATOM 704 C C . LEU A 1 92 ? -4.234 6.813 16.878 1.00 95.50 92 LEU A C 1
ATOM 706 O O . LEU A 1 92 ? -4.723 6.675 18.001 1.00 95.50 9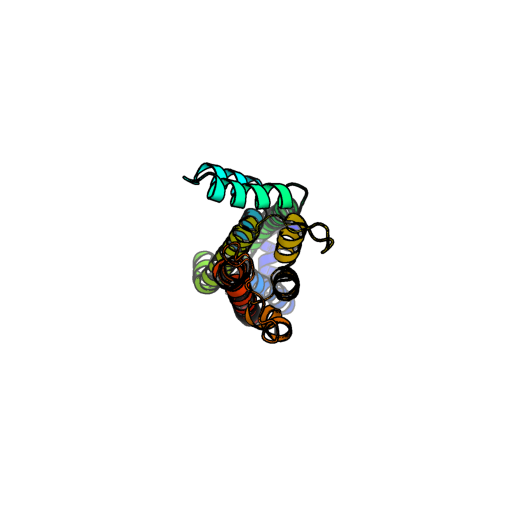2 LEU A O 1
ATOM 710 N N . LEU A 1 93 ? -4.485 5.960 15.881 1.00 95.75 93 LEU A N 1
ATOM 711 C CA . LEU A 1 93 ? -5.351 4.794 16.032 1.00 95.75 93 LEU A CA 1
ATOM 712 C C . LEU A 1 93 ? -4.791 3.805 17.061 1.00 95.75 93 LEU A C 1
ATOM 714 O O . LEU A 1 93 ? -5.551 3.290 17.868 1.00 95.75 93 LEU A O 1
ATOM 718 N N . SER A 1 94 ? -3.476 3.567 17.098 1.00 95.44 94 SER A N 1
ATOM 719 C CA . SER A 1 94 ? -2.854 2.644 18.066 1.00 95.44 94 SER A CA 1
ATOM 720 C C . SER A 1 94 ? -3.138 3.045 19.516 1.00 95.44 94 SER A C 1
ATOM 722 O O . SER A 1 94 ? -3.448 2.188 20.345 1.00 95.44 94 SER A O 1
ATOM 724 N N . VAL A 1 95 ? -3.044 4.342 19.828 1.00 94.00 95 VAL A N 1
ATOM 725 C CA . VAL A 1 95 ? -3.307 4.861 21.180 1.00 94.00 95 VAL A CA 1
ATOM 726 C C . VAL A 1 95 ? -4.770 4.655 21.566 1.00 94.00 95 VAL A C 1
ATOM 728 O O . VAL A 1 95 ? -5.054 4.170 22.663 1.00 94.00 95 VAL A O 1
ATOM 731 N N . ASP A 1 96 ? -5.690 4.991 20.663 1.00 94.50 96 ASP A N 1
ATOM 732 C CA . ASP A 1 96 ? -7.127 4.852 20.892 1.00 94.50 96 ASP A CA 1
ATOM 733 C C . ASP A 1 96 ? -7.544 3.383 21.017 1.00 94.50 96 ASP A C 1
ATOM 735 O O . ASP A 1 96 ? -8.198 3.001 21.989 1.00 94.50 96 ASP A O 1
ATOM 739 N N . LEU A 1 97 ? -7.095 2.544 20.080 1.00 93.88 97 LEU A N 1
ATOM 740 C CA . LEU A 1 97 ? -7.416 1.122 20.047 1.00 93.88 97 LEU A CA 1
ATOM 741 C C . LEU A 1 97 ? -6.900 0.397 21.281 1.00 93.88 97 LEU A C 1
ATOM 743 O O . LEU A 1 97 ? -7.609 -0.452 21.800 1.00 93.88 97 LEU A O 1
ATOM 747 N N . ARG A 1 98 ? -5.730 0.764 21.821 1.00 92.31 98 ARG A N 1
ATOM 748 C CA . ARG A 1 98 ? -5.235 0.168 23.071 1.00 92.31 98 ARG A CA 1
ATOM 749 C C . ARG A 1 98 ? -6.194 0.402 24.239 1.00 92.31 98 ARG A C 1
ATOM 751 O O . ARG A 1 98 ? -6.359 -0.484 25.072 1.00 92.31 98 ARG A O 1
ATOM 758 N N . ARG A 1 99 ? -6.798 1.590 24.336 1.00 92.06 99 ARG A N 1
ATOM 759 C CA . ARG A 1 99 ? -7.778 1.899 25.391 1.00 92.06 99 ARG A CA 1
ATOM 760 C C . ARG A 1 99 ? -9.101 1.181 25.133 1.00 92.06 99 ARG A C 1
ATOM 762 O O . ARG A 1 99 ? -9.660 0.596 26.051 1.00 92.06 99 ARG A O 1
ATOM 769 N N . PHE A 1 100 ? -9.550 1.163 23.881 1.00 92.81 100 PHE A N 1
ATOM 770 C CA . PHE A 1 100 ? -10.763 0.454 23.476 1.00 92.81 100 PHE A CA 1
ATOM 771 C C . PHE A 1 100 ? -10.658 -1.070 23.674 1.00 92.81 100 PHE A C 1
ATOM 773 O O . PHE A 1 100 ? -11.604 -1.704 24.135 1.00 92.81 100 PHE A O 1
ATOM 780 N N . ASP A 1 101 ? -9.488 -1.653 23.414 1.00 91.94 101 ASP A N 1
ATOM 781 C CA . ASP A 1 101 ? -9.203 -3.074 23.630 1.00 91.94 101 ASP A CA 1
ATOM 782 C C . ASP A 1 101 ? -9.284 -3.446 25.125 1.00 91.94 101 ASP A C 1
ATOM 784 O O . ASP A 1 101 ? -9.764 -4.523 25.457 1.00 91.94 101 ASP A O 1
ATOM 788 N N . ARG A 1 102 ? -8.904 -2.544 26.047 1.00 90.12 102 ARG A N 1
ATOM 789 C CA . ARG A 1 102 ? -9.079 -2.773 27.498 1.00 90.12 102 ARG A CA 1
ATOM 790 C C . ARG A 1 102 ? -10.537 -2.749 27.946 1.00 90.12 102 ARG A C 1
ATOM 792 O O . ARG A 1 102 ? -10.882 -3.480 28.868 1.00 90.12 102 ARG A O 1
ATOM 799 N N . LEU A 1 103 ? -11.358 -1.887 27.344 1.00 90.50 103 LEU A N 1
ATOM 800 C CA . LEU A 1 103 ? -12.797 -1.851 27.614 1.00 90.50 103 LEU A CA 1
ATOM 801 C C . LEU A 1 103 ? -13.451 -3.137 27.113 1.00 90.50 103 LEU A C 1
ATOM 803 O O . LEU A 1 103 ? -14.125 -3.824 27.864 1.00 90.50 103 LEU A O 1
ATOM 807 N N . THR A 1 104 ? -13.222 -3.466 25.844 1.00 90.38 104 THR A N 1
ATOM 808 C CA . THR A 1 104 ? -13.857 -4.614 25.181 1.00 90.38 104 THR A CA 1
ATOM 809 C C . THR A 1 104 ? -13.460 -5.955 25.794 1.00 90.38 104 THR A C 1
ATOM 811 O O . THR A 1 104 ? -14.284 -6.857 25.817 1.00 90.38 104 THR A O 1
ATOM 814 N N . ALA A 1 105 ? -12.262 -6.069 26.375 1.00 89.44 105 ALA A N 1
ATOM 815 C CA . ALA A 1 105 ? -11.847 -7.249 27.138 1.00 89.44 105 ALA A CA 1
ATOM 816 C C . ALA A 1 105 ? -12.654 -7.492 28.432 1.00 89.44 105 ALA A C 1
ATOM 818 O O . ALA A 1 105 ? -12.569 -8.581 28.991 1.00 89.44 105 ALA A O 1
ATOM 819 N N . GLN A 1 106 ? -13.398 -6.495 28.924 1.00 89.38 106 GLN A N 1
ATOM 820 C CA . GLN A 1 106 ? -14.261 -6.610 30.108 1.00 89.38 106 GLN A CA 1
ATOM 821 C C . GLN A 1 106 ? -15.737 -6.817 29.747 1.00 89.38 106 GLN A C 1
ATOM 823 O O . GLN A 1 106 ? -16.543 -7.081 30.633 1.00 89.38 106 GLN A O 1
ATOM 828 N N . LEU A 1 107 ? -16.100 -6.676 28.469 1.00 86.69 107 LEU A N 1
ATOM 829 C CA . LEU A 1 107 ? -17.474 -6.849 28.009 1.00 86.69 107 LEU A CA 1
ATOM 830 C C . LEU A 1 107 ? -17.779 -8.325 27.770 1.00 86.69 107 LEU A C 1
ATOM 832 O O . LEU A 1 107 ? -16.938 -9.082 27.283 1.00 86.69 107 LEU A O 1
ATOM 836 N N . GLN A 1 108 ? -19.025 -8.706 28.023 1.00 81.50 108 GLN A N 1
ATOM 837 C CA . GLN A 1 108 ? -19.542 -10.005 27.601 1.00 81.50 108 GLN A CA 1
ATOM 838 C C . GLN A 1 108 ? -19.600 -10.088 26.060 1.00 81.50 108 GLN A C 1
ATOM 840 O O . GLN A 1 108 ? -19.709 -9.066 25.386 1.00 81.50 108 GLN A O 1
ATOM 845 N N . ASP A 1 109 ? -19.515 -11.294 25.491 1.00 81.81 109 ASP A N 1
ATOM 846 C CA . ASP A 1 109 ? -19.690 -11.601 24.054 1.00 81.81 109 ASP A CA 1
ATOM 847 C C . ASP A 1 109 ? -18.783 -10.849 23.049 1.00 81.81 109 ASP A C 1
ATOM 849 O O . ASP A 1 109 ? -19.093 -10.764 21.855 1.00 81.81 109 ASP A O 1
ATOM 853 N N . THR A 1 110 ? -17.651 -10.299 23.494 1.00 83.50 110 THR A N 1
ATOM 854 C CA . THR A 1 110 ? -16.654 -9.684 22.601 1.00 83.50 110 THR A CA 1
ATOM 855 C C . THR A 1 110 ? -15.555 -10.695 22.260 1.00 83.50 110 THR A C 1
ATOM 857 O O . THR A 1 110 ? -15.024 -11.323 23.175 1.00 83.50 110 THR A O 1
ATOM 860 N N . PRO A 1 111 ? -15.171 -10.854 20.975 1.00 84.06 111 PRO A N 1
ATOM 861 C CA . PRO A 1 111 ? -14.122 -11.795 20.602 1.00 84.06 111 PRO A CA 1
ATOM 862 C C . PRO A 1 111 ? -12.770 -11.441 21.233 1.00 84.06 111 PRO A C 1
ATOM 864 O O . PRO A 1 111 ? -12.393 -10.263 21.310 1.00 84.06 111 PRO A O 1
ATOM 867 N N . SER A 1 112 ? -12.019 -12.474 21.613 1.00 87.31 112 SER A N 1
ATOM 868 C CA . SER A 1 112 ? -10.678 -12.359 22.189 1.00 87.31 112 SER A CA 1
ATOM 869 C C . SER A 1 112 ? -9.670 -11.757 21.200 1.00 87.31 112 SER A C 1
ATOM 871 O O . SER A 1 112 ? -9.947 -11.526 20.017 1.00 87.31 112 SER A O 1
ATOM 873 N N . THR A 1 113 ? -8.455 -11.457 21.661 1.00 86.50 113 THR A N 1
ATOM 874 C CA . THR A 1 113 ? -7.417 -10.933 20.757 1.00 86.50 113 THR A CA 1
ATOM 875 C C . THR A 1 113 ? -6.978 -11.984 19.740 1.00 86.50 113 THR A C 1
ATOM 877 O O . THR A 1 113 ? -6.786 -11.643 18.570 1.00 86.50 113 THR A O 1
ATOM 880 N N . GLU A 1 114 ? -6.900 -13.239 20.168 1.00 88.62 114 GLU A N 1
ATOM 881 C CA . GLU A 1 114 ? -6.584 -14.416 19.368 1.00 88.62 114 GLU A CA 1
ATOM 882 C C . GLU A 1 114 ? -7.672 -14.661 18.318 1.00 88.62 114 GLU A C 1
ATOM 884 O O . GLU A 1 114 ? -7.375 -14.684 17.127 1.00 88.62 114 GLU A O 1
ATOM 889 N N . GLU A 1 115 ? -8.948 -14.705 18.715 1.00 89.25 115 GLU A N 1
ATOM 890 C CA . GLU A 1 115 ? -10.072 -14.881 17.782 1.00 89.25 115 GLU A CA 1
ATOM 891 C C . GLU A 1 115 ? -10.119 -13.759 16.742 1.00 89.25 115 GLU A C 1
ATOM 893 O O . GLU A 1 115 ? -10.325 -13.988 15.549 1.00 89.25 115 GLU A O 1
ATOM 898 N N . ARG A 1 116 ? -9.889 -12.512 17.169 1.00 89.00 116 ARG A N 1
ATOM 899 C CA . ARG A 1 116 ? -9.793 -11.375 16.247 1.00 89.00 116 ARG A CA 1
ATOM 900 C C . ARG A 1 116 ? -8.623 -11.533 15.273 1.00 89.00 116 ARG A C 1
ATOM 902 O O . ARG A 1 116 ? -8.731 -11.056 14.149 1.00 89.00 116 ARG A O 1
ATOM 909 N N . HIS A 1 117 ? -7.493 -12.100 15.693 1.00 89.56 117 HIS A N 1
ATOM 910 C CA . HIS A 1 117 ? -6.353 -12.346 14.808 1.00 89.56 117 HIS A CA 1
ATOM 911 C C . HIS A 1 117 ? -6.679 -13.412 13.759 1.00 89.56 117 HIS A C 1
ATOM 913 O O . HIS A 1 117 ? -6.540 -13.127 12.569 1.00 89.56 117 HIS A O 1
ATOM 919 N N . GLU A 1 118 ? -7.180 -14.567 14.197 1.00 91.00 118 GLU A N 1
ATOM 920 C CA . GLU A 1 118 ? -7.559 -15.694 13.335 1.00 91.00 118 GLU A CA 1
ATOM 921 C C . GLU A 1 118 ? -8.575 -15.274 12.268 1.00 91.00 118 GLU A C 1
ATOM 923 O O . GLU A 1 118 ? -8.360 -15.468 11.070 1.00 91.00 118 GLU A O 1
ATOM 928 N N . ASN A 1 119 ? -9.623 -14.552 12.676 1.00 89.31 119 ASN A N 1
ATOM 929 C CA . ASN A 1 119 ? -10.667 -14.067 11.769 1.00 89.31 119 ASN A CA 1
ATOM 930 C C . ASN A 1 119 ? -10.158 -13.095 10.685 1.00 89.31 119 ASN A C 1
ATOM 932 O O . ASN A 1 119 ? -10.851 -12.858 9.697 1.00 89.31 119 ASN A O 1
ATOM 936 N N . ARG A 1 120 ? -8.960 -12.511 10.844 1.00 91.88 120 ARG A N 1
ATOM 937 C CA . ARG A 1 120 ? -8.361 -11.583 9.869 1.00 91.88 120 ARG A CA 1
ATOM 938 C C . ARG A 1 120 ? -7.290 -12.209 8.984 1.00 91.88 120 ARG A C 1
ATOM 940 O O . ARG A 1 120 ? -6.790 -11.506 8.107 1.00 91.88 120 ARG A O 1
ATOM 947 N N . LEU A 1 121 ? -6.918 -13.477 9.168 1.00 92.94 121 LEU A N 1
ATOM 948 C CA . LEU A 1 121 ? -5.805 -14.080 8.421 1.00 92.94 121 LEU A CA 1
ATOM 949 C C . LEU A 1 121 ? -6.003 -13.992 6.902 1.00 92.94 121 LEU A C 1
ATOM 951 O O . LEU A 1 121 ? -5.108 -13.532 6.196 1.00 92.94 121 LEU A O 1
ATOM 955 N N . ALA A 1 122 ? -7.198 -14.323 6.406 1.00 92.19 122 ALA A N 1
ATOM 956 C CA . ALA A 1 122 ? -7.517 -14.206 4.982 1.00 92.19 122 ALA A CA 1
ATOM 957 C C . ALA A 1 122 ? -7.376 -12.759 4.465 1.00 92.19 122 ALA A C 1
ATOM 959 O O . ALA A 1 122 ? -6.802 -12.527 3.399 1.00 92.19 122 ALA A O 1
ATOM 960 N N . LEU A 1 123 ? -7.822 -11.768 5.246 1.00 93.25 123 LEU A N 1
ATOM 961 C CA . LEU A 1 123 ? -7.672 -10.353 4.894 1.00 93.25 123 LEU A CA 1
ATOM 962 C C . LEU A 1 123 ? -6.214 -9.894 4.924 1.00 93.25 123 LEU A C 1
ATOM 964 O O . LEU A 1 123 ? -5.795 -9.124 4.062 1.00 93.25 123 LEU A O 1
ATOM 968 N N . HIS A 1 124 ? -5.417 -10.373 5.881 1.00 95.19 124 HIS A N 1
ATOM 969 C CA . HIS A 1 124 ? -3.985 -10.090 5.912 1.00 95.19 124 HIS A CA 1
ATOM 970 C C . HIS A 1 124 ? -3.280 -10.620 4.664 1.00 95.19 124 HIS A C 1
ATOM 972 O O . HIS A 1 124 ? -2.449 -9.907 4.108 1.00 95.19 124 HIS A O 1
ATOM 978 N N . VAL A 1 125 ? -3.639 -11.819 4.193 1.00 95.75 125 VAL A N 1
ATOM 979 C CA . VAL A 1 125 ? -3.098 -12.370 2.943 1.00 95.75 125 VAL A CA 1
ATOM 980 C C . VAL A 1 125 ? -3.455 -11.468 1.762 1.00 95.75 125 VAL A C 1
ATOM 982 O O . VAL A 1 125 ? -2.562 -11.085 1.009 1.00 95.75 125 VAL A O 1
ATOM 985 N N . LEU A 1 126 ? -4.718 -11.050 1.628 1.00 96.12 126 LEU A N 1
ATOM 986 C CA . LEU A 1 126 ? -5.131 -10.134 0.556 1.00 96.12 126 LEU A CA 1
ATOM 987 C C . LEU A 1 126 ? -4.377 -8.799 0.606 1.00 96.12 126 LEU A C 1
ATOM 989 O O . LEU A 1 126 ? -3.904 -8.320 -0.425 1.00 96.12 126 LEU A O 1
ATOM 993 N N . HIS A 1 127 ? -4.214 -8.211 1.793 1.00 97.12 127 HIS A N 1
ATOM 994 C CA . HIS A 1 127 ? -3.43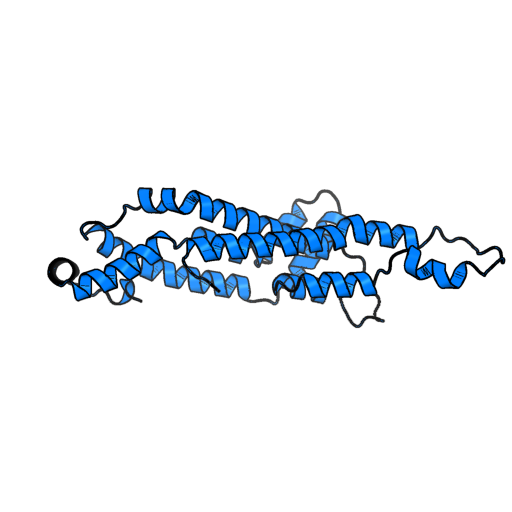3 -6.986 1.963 1.00 97.12 127 HIS A CA 1
ATOM 995 C C . HIS A 1 127 ? -1.956 -7.175 1.611 1.00 97.12 127 HIS A C 1
ATOM 997 O O . HIS A 1 127 ? -1.397 -6.333 0.911 1.00 97.12 127 HIS A O 1
ATOM 1003 N N . ALA A 1 128 ? -1.340 -8.278 2.036 1.00 97.44 128 ALA A N 1
ATOM 1004 C CA . ALA A 1 128 ? 0.053 -8.579 1.728 1.00 97.44 128 ALA A CA 1
ATOM 1005 C C . ALA A 1 128 ? 0.272 -8.773 0.220 1.00 97.44 128 ALA A C 1
ATOM 1007 O O . ALA A 1 128 ? 1.210 -8.214 -0.347 1.00 97.44 128 ALA A O 1
ATOM 1008 N N . VAL A 1 129 ? -0.628 -9.498 -0.455 1.00 98.06 129 VAL A N 1
ATOM 1009 C CA . VAL A 1 129 ? -0.587 -9.663 -1.917 1.00 98.06 129 VAL A CA 1
ATOM 1010 C C . VAL A 1 129 ? -0.770 -8.315 -2.611 1.00 98.06 129 VAL A C 1
ATOM 1012 O O . VAL A 1 129 ? -0.007 -7.992 -3.519 1.00 98.06 129 VAL A O 1
ATOM 1015 N N . ARG A 1 130 ? -1.717 -7.486 -2.154 1.00 97.94 130 ARG A N 1
ATOM 1016 C CA . ARG A 1 130 ? -1.920 -6.133 -2.689 1.00 97.94 130 ARG A CA 1
ATOM 1017 C C . ARG A 1 130 ? -0.651 -5.287 -2.583 1.00 97.94 130 ARG A C 1
ATOM 1019 O O . ARG A 1 130 ? -0.232 -4.693 -3.571 1.00 97.94 130 ARG A O 1
ATOM 1026 N N . GLN A 1 131 ? -0.017 -5.273 -1.413 1.00 98.06 131 GLN A N 1
ATOM 1027 C CA . GLN A 1 131 ? 1.233 -4.550 -1.166 1.00 98.06 131 GLN A CA 1
ATOM 1028 C C . GLN A 1 131 ? 2.367 -5.061 -2.061 1.00 98.06 131 GLN A C 1
ATOM 1030 O O . GLN A 1 131 ? 3.062 -4.262 -2.683 1.00 98.06 131 GLN A O 1
ATOM 1035 N N . ALA A 1 132 ? 2.515 -6.380 -2.197 1.00 98.19 132 ALA A N 1
ATOM 1036 C CA . ALA A 1 132 ? 3.523 -6.980 -3.066 1.00 98.19 132 ALA A CA 1
ATOM 1037 C C . ALA A 1 132 ? 3.313 -6.615 -4.546 1.00 98.19 132 ALA A C 1
ATOM 1039 O O . ALA A 1 132 ? 4.275 -6.310 -5.251 1.00 98.19 132 ALA A O 1
ATOM 1040 N N . LEU A 1 133 ? 2.063 -6.596 -5.018 1.00 98.44 133 LEU A N 1
ATOM 1041 C CA . LEU A 1 133 ? 1.718 -6.185 -6.380 1.00 98.44 133 LEU A CA 1
ATOM 1042 C C . LEU A 1 133 ? 1.981 -4.692 -6.616 1.00 98.44 133 LEU A C 1
ATOM 1044 O O . LEU A 1 133 ? 2.541 -4.341 -7.652 1.00 98.44 133 LEU A O 1
ATOM 1048 N N . MET A 1 134 ? 1.663 -3.826 -5.648 1.00 97.94 134 MET A N 1
ATOM 1049 C CA . MET A 1 134 ? 2.022 -2.403 -5.703 1.00 97.94 134 MET A CA 1
ATOM 1050 C C . MET A 1 134 ? 3.540 -2.214 -5.787 1.00 97.94 134 MET A C 1
ATOM 1052 O O . MET A 1 134 ? 4.027 -1.489 -6.652 1.00 97.94 134 MET A O 1
ATOM 1056 N N . MET A 1 135 ? 4.307 -2.913 -4.942 1.00 97.25 135 MET A N 1
ATOM 1057 C CA . MET A 1 135 ? 5.770 -2.870 -5.003 1.00 97.25 135 MET A CA 1
ATOM 1058 C C . MET A 1 135 ? 6.286 -3.377 -6.356 1.00 97.25 135 MET A C 1
ATOM 1060 O O . MET A 1 135 ? 7.174 -2.775 -6.959 1.00 97.25 135 MET A O 1
ATOM 1064 N N . ARG A 1 136 ? 5.710 -4.456 -6.892 1.00 97.31 136 ARG A N 1
ATOM 1065 C CA . ARG A 1 136 ? 6.072 -4.948 -8.224 1.00 97.31 136 ARG A CA 1
ATOM 1066 C C . ARG A 1 136 ? 5.789 -3.902 -9.304 1.00 97.31 136 ARG A C 1
ATOM 1068 O O . ARG A 1 136 ? 6.647 -3.703 -10.158 1.00 97.31 136 ARG A O 1
ATOM 1075 N N . ALA A 1 137 ? 4.643 -3.226 -9.261 1.00 97.69 137 ALA A N 1
ATOM 1076 C CA . ALA A 1 137 ? 4.298 -2.174 -10.215 1.00 97.69 137 ALA A CA 1
ATOM 1077 C C . ALA A 1 137 ? 5.302 -1.016 -10.181 1.00 97.69 137 ALA A C 1
ATOM 1079 O O . ALA A 1 137 ? 5.816 -0.624 -11.226 1.00 97.69 137 ALA A O 1
ATOM 1080 N N . PHE A 1 138 ? 5.667 -0.537 -8.991 1.00 96.19 138 PHE A N 1
ATOM 1081 C CA . PHE A 1 138 ? 6.704 0.483 -8.843 1.00 96.19 138 PHE A CA 1
ATOM 1082 C C . PHE A 1 138 ? 8.070 0.027 -9.371 1.00 96.19 138 PHE A C 1
ATOM 1084 O O . PHE A 1 138 ? 8.744 0.757 -10.096 1.00 96.19 138 PHE A O 1
ATOM 1091 N N . ALA A 1 139 ? 8.484 -1.203 -9.068 1.00 94.44 139 ALA A N 1
ATOM 1092 C CA . ALA A 1 139 ? 9.739 -1.735 -9.592 1.00 94.44 139 ALA A CA 1
ATOM 1093 C C . ALA A 1 139 ? 9.727 -1.851 -11.130 1.00 94.44 139 ALA A C 1
ATOM 1095 O O . ALA A 1 139 ? 10.764 -1.665 -11.768 1.00 94.44 139 ALA A O 1
ATOM 1096 N N . LEU A 1 140 ? 8.570 -2.149 -11.737 1.00 95.88 140 LEU A N 1
ATOM 1097 C CA . LEU A 1 140 ? 8.399 -2.178 -13.191 1.00 95.88 140 LEU A CA 1
ATOM 1098 C C . LEU A 1 140 ? 8.509 -0.781 -13.809 1.00 95.88 140 LEU A C 1
ATOM 1100 O O . LEU A 1 140 ? 9.229 -0.627 -14.794 1.00 95.88 140 LEU A O 1
ATOM 1104 N N . THR A 1 141 ? 7.869 0.236 -13.227 1.00 92.50 141 THR A N 1
ATOM 1105 C CA . THR A 1 141 ? 7.963 1.614 -13.741 1.00 92.50 141 THR A CA 1
ATOM 1106 C C . THR A 1 141 ? 9.366 2.189 -13.600 1.00 92.50 141 THR A C 1
ATOM 1108 O O . THR A 1 141 ? 9.844 2.860 -14.510 1.00 92.50 141 THR A O 1
ATOM 1111 N N . GLY A 1 142 ? 10.094 1.839 -12.537 1.00 90.19 142 GLY A N 1
ATOM 1112 C CA . GLY A 1 142 ? 11.506 2.200 -12.395 1.00 90.19 142 GLY A CA 1
ATOM 1113 C C . GLY A 1 142 ? 12.413 1.641 -13.503 1.00 90.19 142 GLY A C 1
ATOM 1114 O O . GLY A 1 142 ? 13.483 2.191 -13.758 1.00 90.19 142 GLY A O 1
ATOM 1115 N N . ARG A 1 143 ? 12.003 0.563 -14.189 1.00 91.19 143 ARG A N 1
ATOM 1116 C CA . ARG A 1 143 ? 12.746 -0.039 -15.314 1.00 91.19 143 ARG A CA 1
ATOM 1117 C C . ARG A 1 143 ? 12.453 0.622 -16.661 1.00 91.19 143 ARG A C 1
ATOM 1119 O O . ARG A 1 143 ? 13.053 0.208 -17.656 1.00 91.19 143 ARG A O 1
ATOM 1126 N N . LEU A 1 144 ? 11.539 1.592 -16.719 1.00 90.44 144 LEU A N 1
ATOM 1127 C CA . LEU A 1 144 ? 11.229 2.287 -17.962 1.00 90.44 144 LEU A CA 1
ATOM 1128 C C . LEU A 1 144 ? 12.481 2.982 -18.517 1.00 90.44 144 LEU A C 1
ATOM 1130 O O . LEU A 1 144 ? 13.262 3.565 -17.757 1.00 90.44 144 LEU A O 1
ATOM 1134 N N . PRO A 1 145 ? 12.697 2.933 -19.844 1.00 85.75 145 PRO A N 1
ATOM 1135 C CA . PRO A 1 145 ? 13.724 3.751 -20.465 1.00 85.75 145 PRO A CA 1
ATOM 1136 C C . PRO A 1 145 ? 13.371 5.234 -20.304 1.00 85.75 145 PRO A C 1
ATOM 1138 O O . PRO A 1 145 ? 12.244 5.597 -19.964 1.00 85.75 145 PRO A O 1
ATOM 1141 N N . ARG A 1 146 ? 14.340 6.114 -20.577 1.00 81.81 146 ARG A N 1
ATOM 1142 C CA . ARG A 1 146 ? 14.058 7.552 -20.622 1.00 81.81 146 ARG A CA 1
ATOM 1143 C C . ARG A 1 146 ? 12.971 7.820 -21.662 1.00 81.81 146 ARG A C 1
ATOM 1145 O O . ARG A 1 146 ? 13.124 7.431 -22.819 1.00 81.81 146 ARG A O 1
ATOM 1152 N N . LEU A 1 147 ? 11.898 8.470 -21.225 1.00 82.94 147 LEU A N 1
ATOM 1153 C CA . LEU A 1 147 ? 10.822 8.928 -22.095 1.00 82.94 147 LEU A CA 1
ATOM 1154 C C . LEU A 1 147 ? 11.310 10.147 -22.890 1.00 82.94 147 LEU A C 1
ATOM 1156 O O . LEU A 1 147 ? 12.133 10.925 -22.400 1.00 82.94 147 LEU A O 1
ATOM 1160 N N . SER A 1 148 ? 10.854 10.276 -24.136 1.00 72.81 148 SER A N 1
ATOM 1161 C CA . SER A 1 148 ? 11.170 11.434 -24.976 1.00 72.81 148 SER A CA 1
ATOM 1162 C C . SER A 1 148 ? 10.399 12.663 -24.497 1.00 72.81 148 SER A C 1
ATOM 1164 O O . SER A 1 148 ? 9.231 12.548 -24.134 1.00 72.81 148 SER A O 1
ATOM 1166 N N . GLU A 1 149 ? 11.012 13.845 -24.592 1.00 70.56 149 GLU A N 1
ATOM 1167 C CA . GLU A 1 149 ? 10.372 15.134 -24.273 1.00 70.56 149 GLU A CA 1
ATOM 1168 C C . GLU A 1 149 ? 9.107 15.408 -25.108 1.00 70.56 149 GLU A C 1
ATOM 1170 O O . GLU A 1 149 ? 8.269 16.209 -24.712 1.00 70.56 149 GLU A O 1
ATOM 1175 N N . ARG A 1 150 ? 8.924 14.713 -26.241 1.00 72.31 150 ARG A N 1
ATOM 1176 C CA . ARG A 1 150 ? 7.755 14.867 -27.125 1.00 72.31 150 ARG A CA 1
ATOM 1177 C C . ARG A 1 150 ? 6.415 14.508 -26.479 1.00 72.31 150 ARG A C 1
ATOM 1179 O O . ARG A 1 150 ? 5.395 14.964 -26.979 1.00 72.31 150 ARG A O 1
ATOM 1186 N N . HIS A 1 151 ? 6.415 13.687 -25.431 1.00 71.62 151 HIS A N 1
ATOM 1187 C CA . HIS A 1 151 ? 5.190 13.185 -24.799 1.00 71.62 151 HIS A CA 1
ATOM 1188 C C . HIS A 1 151 ? 4.852 13.888 -23.475 1.00 71.62 151 HIS A C 1
ATOM 1190 O O . HIS A 1 151 ? 3.956 13.430 -22.778 1.00 71.62 151 HIS A O 1
ATOM 1196 N N . ASP A 1 152 ? 5.589 14.950 -23.115 1.00 74.56 152 ASP A N 1
ATOM 1197 C CA . ASP A 1 152 ? 5.401 15.753 -21.889 1.00 74.56 152 ASP A CA 1
ATOM 1198 C C . ASP A 1 152 ? 5.237 14.924 -20.594 1.00 74.56 152 ASP A C 1
ATOM 1200 O O . ASP A 1 152 ? 4.565 15.314 -19.644 1.00 74.56 152 ASP A O 1
ATOM 1204 N N . ALA A 1 153 ? 5.852 13.738 -20.560 1.00 80.94 153 ALA A N 1
ATOM 1205 C CA . ALA A 1 153 ? 5.761 12.794 -19.455 1.00 80.94 153 ALA A CA 1
ATOM 1206 C C . ALA A 1 153 ? 7.151 12.280 -19.082 1.00 80.94 153 ALA A C 1
ATOM 1208 O O . ALA A 1 153 ? 7.936 11.853 -19.934 1.00 80.94 153 ALA A O 1
ATOM 1209 N N . SER A 1 154 ? 7.454 12.275 -17.786 1.00 85.44 154 SER A N 1
ATOM 1210 C CA . SER A 1 154 ? 8.687 11.715 -17.243 1.00 85.44 154 SER A CA 1
ATOM 1211 C C . SER A 1 154 ? 8.449 10.357 -16.577 1.00 85.44 154 SER A C 1
ATOM 1213 O O . SER A 1 154 ? 7.347 10.018 -16.149 1.00 85.44 154 SER A O 1
ATOM 1215 N N . ALA A 1 155 ? 9.515 9.566 -16.411 1.00 83.88 155 ALA A N 1
ATOM 1216 C CA . ALA A 1 155 ? 9.437 8.316 -15.647 1.00 83.88 155 ALA A CA 1
ATOM 1217 C C . ALA A 1 155 ? 8.965 8.548 -14.197 1.00 83.88 155 ALA A C 1
ATOM 1219 O O . ALA A 1 155 ? 8.352 7.669 -13.595 1.00 83.88 155 ALA A O 1
ATOM 1220 N N . ARG A 1 156 ? 9.224 9.741 -13.643 1.00 87.31 156 ARG A N 1
ATOM 1221 C CA . ARG A 1 156 ? 8.726 10.142 -12.326 1.00 87.31 156 ARG A CA 1
ATOM 1222 C C . ARG A 1 156 ? 7.207 10.304 -12.330 1.00 87.31 156 ARG A C 1
ATOM 1224 O O . ARG A 1 156 ? 6.571 9.842 -11.389 1.00 87.31 156 ARG A O 1
ATOM 1231 N N . ASP A 1 157 ? 6.642 10.898 -13.375 1.00 90.81 157 ASP A N 1
ATOM 1232 C CA . ASP A 1 157 ? 5.192 11.091 -13.491 1.00 90.81 157 ASP A CA 1
ATOM 1233 C C . ASP A 1 157 ? 4.477 9.745 -13.585 1.00 90.81 157 ASP A C 1
ATOM 1235 O O . ASP A 1 157 ? 3.500 9.517 -12.879 1.00 90.81 157 ASP A O 1
ATOM 1239 N N . VAL A 1 158 ? 5.040 8.795 -14.338 1.00 93.38 158 VAL A N 1
ATOM 1240 C CA . VAL A 1 158 ? 4.512 7.425 -14.406 1.00 93.38 158 VAL A CA 1
ATOM 1241 C C . VAL A 1 158 ? 4.540 6.733 -13.037 1.00 93.38 158 VAL A C 1
ATOM 1243 O O . VAL A 1 158 ? 3.577 6.064 -12.661 1.00 93.38 158 VAL A O 1
ATOM 1246 N N . VAL A 1 159 ? 5.616 6.897 -12.256 1.00 92.44 159 VAL A N 1
ATOM 1247 C CA . VAL A 1 159 ? 5.663 6.372 -10.879 1.00 92.44 159 VAL A CA 1
ATOM 1248 C C . VAL A 1 159 ? 4.583 7.024 -10.011 1.00 92.44 159 VAL A C 1
ATOM 1250 O O . VAL A 1 159 ? 3.895 6.307 -9.290 1.00 92.44 159 VAL A O 1
ATOM 1253 N N . ASN A 1 160 ? 4.393 8.342 -10.102 1.00 91.88 160 ASN A N 1
ATOM 1254 C CA . ASN A 1 160 ? 3.364 9.054 -9.340 1.00 91.88 160 ASN A CA 1
ATOM 1255 C C . ASN A 1 160 ? 1.946 8.595 -9.723 1.00 91.88 160 ASN A C 1
ATOM 1257 O O . ASN A 1 160 ? 1.143 8.307 -8.843 1.00 91.88 160 ASN A O 1
ATOM 1261 N N . MET A 1 161 ? 1.654 8.410 -11.012 1.00 95.00 161 MET A N 1
ATOM 1262 C CA . MET A 1 161 ? 0.364 7.875 -11.464 1.00 95.00 161 MET A CA 1
ATOM 1263 C C . MET A 1 161 ? 0.099 6.465 -10.912 1.00 95.00 161 MET A C 1
ATOM 1265 O O . MET A 1 161 ? -1.005 6.174 -10.454 1.00 95.00 161 MET A O 1
ATOM 1269 N N . ILE A 1 162 ? 1.111 5.586 -10.887 1.00 95.50 162 ILE A N 1
ATOM 1270 C CA . ILE A 1 162 ? 0.986 4.274 -10.228 1.00 95.50 162 ILE A CA 1
ATOM 1271 C C . ILE A 1 162 ? 0.779 4.422 -8.714 1.00 95.50 162 ILE A C 1
ATOM 1273 O O . ILE A 1 162 ? -0.006 3.671 -8.134 1.00 95.50 162 ILE A O 1
ATOM 1277 N N . ALA A 1 163 ? 1.425 5.399 -8.073 1.00 92.75 163 ALA A N 1
ATOM 1278 C CA . ALA A 1 163 ? 1.234 5.697 -6.653 1.00 92.75 163 ALA A CA 1
ATOM 1279 C C . ALA A 1 163 ? -0.209 6.131 -6.340 1.00 92.75 163 ALA A C 1
ATOM 1281 O O . ALA A 1 163 ? -0.746 5.759 -5.293 1.00 92.75 163 ALA A O 1
ATOM 1282 N N . GLU A 1 164 ? -0.840 6.828 -7.285 1.00 93.69 164 GLU A N 1
ATOM 1283 C CA . GLU A 1 164 ? -2.249 7.237 -7.302 1.00 93.69 164 GLU A CA 1
ATOM 1284 C C . GLU A 1 164 ? -3.208 6.127 -7.780 1.00 93.69 164 GLU A C 1
ATOM 1286 O O . GLU A 1 164 ? -4.411 6.353 -7.875 1.00 93.69 164 GLU A O 1
ATOM 1291 N N . MET A 1 165 ? -2.708 4.915 -8.060 1.00 94.31 165 MET A N 1
ATOM 1292 C CA . MET A 1 165 ? -3.478 3.766 -8.569 1.00 94.31 165 MET A CA 1
ATOM 1293 C C . MET A 1 165 ? -4.080 3.951 -9.972 1.00 94.31 165 MET A C 1
ATOM 1295 O O . MET A 1 165 ? -4.986 3.212 -10.362 1.00 94.31 165 MET A O 1
ATOM 1299 N N . ARG A 1 166 ? -3.548 4.873 -10.778 1.00 96.56 166 ARG A N 1
ATOM 1300 C CA . ARG A 1 166 ? -4.013 5.180 -12.143 1.00 96.56 166 ARG A CA 1
ATOM 1301 C C . ARG A 1 166 ? -3.409 4.231 -13.184 1.00 96.56 166 ARG A C 1
ATOM 1303 O O . ARG A 1 166 ? -2.764 4.644 -14.141 1.00 96.56 166 ARG A O 1
ATOM 1310 N N . PHE A 1 167 ? -3.591 2.924 -12.980 1.00 96.62 167 PHE A N 1
ATOM 1311 C CA . PHE A 1 167 ? -2.973 1.881 -13.814 1.00 96.62 167 PHE A CA 1
ATOM 1312 C C . PHE A 1 167 ? -3.432 1.921 -15.275 1.00 96.62 167 PHE A C 1
ATOM 1314 O O . PHE A 1 167 ? -2.596 1.796 -16.164 1.00 96.62 167 PHE A O 1
ATOM 1321 N N . ALA A 1 168 ? -4.733 2.106 -15.521 1.00 96.00 168 ALA A N 1
ATOM 1322 C CA . ALA A 1 168 ? -5.284 2.144 -16.877 1.00 96.00 168 ALA A CA 1
ATOM 1323 C C . ALA A 1 168 ? -4.678 3.297 -17.693 1.00 96.00 168 ALA A C 1
ATOM 1325 O O . ALA A 1 168 ? -4.143 3.069 -18.773 1.00 96.00 168 ALA A O 1
ATOM 1326 N N . GLU A 1 169 ? -4.644 4.499 -17.115 1.00 96.50 169 GLU A N 1
ATOM 1327 C CA . GLU A 1 169 ? -4.055 5.684 -17.748 1.00 96.50 169 GLU A CA 1
ATOM 1328 C C . GLU A 1 169 ? -2.555 5.506 -18.025 1.00 96.50 169 GLU A C 1
ATOM 1330 O O . GLU A 1 169 ? -2.062 5.913 -19.072 1.00 96.50 169 GLU A O 1
ATOM 1335 N N . VAL A 1 170 ? -1.814 4.853 -17.119 1.00 95.88 170 VAL A N 1
ATOM 1336 C CA . VAL A 1 170 ? -0.398 4.525 -17.353 1.00 95.88 170 VAL A CA 1
ATOM 1337 C C . VAL A 1 170 ? -0.234 3.541 -18.510 1.00 95.88 170 VAL A C 1
ATOM 1339 O O . VAL A 1 170 ? 0.674 3.701 -19.322 1.00 95.88 170 VAL A O 1
ATOM 1342 N N . VAL A 1 171 ? -1.081 2.515 -18.597 1.00 96.62 171 VAL A N 1
ATOM 1343 C CA . VAL A 1 171 ? -1.030 1.527 -19.685 1.00 96.62 171 VAL A CA 1
ATOM 1344 C C . VAL A 1 171 ? -1.330 2.184 -21.031 1.00 96.62 171 VAL A C 1
ATOM 1346 O O . VAL A 1 171 ? -0.621 1.910 -22.002 1.00 96.62 171 VAL A O 1
ATOM 1349 N N . GLU A 1 172 ? -2.322 3.070 -21.087 1.00 95.50 172 GLU A N 1
ATOM 1350 C CA . GLU A 1 172 ? -2.663 3.850 -22.281 1.00 95.50 172 GLU A CA 1
ATOM 1351 C C . GLU A 1 172 ? -1.507 4.767 -22.694 1.00 95.50 172 GLU A C 1
ATOM 1353 O O . GLU A 1 172 ? -0.998 4.639 -23.809 1.00 95.50 172 GLU A O 1
ATOM 1358 N N . LEU A 1 173 ? -1.007 5.591 -21.766 1.00 94.25 173 LEU A N 1
ATOM 1359 C CA . LEU A 1 173 ? 0.117 6.501 -22.001 1.00 94.25 173 LEU A CA 1
ATOM 1360 C C . LEU A 1 173 ? 1.359 5.756 -22.506 1.00 94.25 173 LEU A C 1
ATOM 1362 O O . LEU A 1 173 ? 1.981 6.148 -23.491 1.00 94.25 173 LEU A O 1
ATOM 1366 N N . LEU A 1 174 ? 1.738 4.653 -21.854 1.00 93.88 174 LEU A N 1
ATOM 1367 C CA . LEU A 1 174 ? 2.906 3.877 -22.270 1.00 93.88 174 LEU A CA 1
ATOM 1368 C C . LEU A 1 174 ? 2.694 3.188 -23.622 1.00 93.88 174 LEU A C 1
ATOM 1370 O O . LEU A 1 174 ? 3.661 3.012 -24.360 1.00 93.88 174 LEU A O 1
ATOM 1374 N N . SER A 1 175 ? 1.462 2.805 -23.960 1.00 93.12 175 SER A N 1
ATOM 1375 C CA . SER A 1 175 ? 1.150 2.219 -25.268 1.00 93.12 175 SER A CA 1
ATOM 1376 C C . SER A 1 175 ? 1.235 3.252 -26.393 1.00 93.12 175 SER A C 1
ATOM 1378 O O . SER A 1 175 ? 1.659 2.900 -27.491 1.00 93.12 175 SER A O 1
ATOM 1380 N N . GLU A 1 176 ? 0.905 4.515 -26.115 1.00 91.00 176 GLU A N 1
ATOM 1381 C CA . GLU A 1 176 ? 1.088 5.634 -27.046 1.00 91.00 176 GLU A CA 1
ATOM 1382 C C . GLU A 1 176 ? 2.573 5.978 -27.244 1.00 91.00 176 GLU A C 1
ATOM 1384 O O . GLU A 1 176 ? 3.029 6.143 -28.375 1.00 91.00 176 GLU A O 1
ATOM 1389 N N . ILE A 1 177 ? 3.350 6.034 -26.155 1.00 90.19 177 ILE A N 1
ATOM 1390 C CA . ILE A 1 177 ? 4.792 6.332 -26.207 1.00 90.19 177 ILE A CA 1
ATOM 1391 C C . ILE A 1 177 ? 5.579 5.197 -26.883 1.00 90.19 177 ILE A C 1
ATOM 1393 O O . ILE A 1 177 ? 6.567 5.442 -27.581 1.00 90.19 177 ILE A O 1
ATOM 1397 N N . PHE A 1 178 ? 5.159 3.946 -26.679 1.00 89.38 178 PHE A N 1
ATOM 1398 C CA . PHE A 1 178 ? 5.810 2.750 -27.216 1.00 89.38 178 PHE A CA 1
ATOM 1399 C C . PHE A 1 178 ? 4.849 1.952 -28.120 1.00 89.38 178 PHE A C 1
ATOM 1401 O O . PHE A 1 178 ? 4.423 0.859 -27.732 1.00 89.38 178 PHE A O 1
ATOM 1408 N N . PRO A 1 179 ? 4.507 2.448 -29.327 1.00 87.50 179 PRO A N 1
ATOM 1409 C CA . PRO A 1 179 ? 3.538 1.787 -30.200 1.00 87.50 179 PRO A CA 1
ATOM 1410 C C . PRO A 1 179 ? 4.039 0.422 -30.687 1.00 87.50 179 PRO A C 1
ATOM 1412 O O . PRO A 1 179 ? 5.237 0.230 -30.904 1.00 87.50 179 PRO A O 1
ATOM 1415 N N . ARG A 1 180 ? 3.134 -0.543 -30.890 1.00 82.62 180 ARG A N 1
ATOM 1416 C CA . ARG A 1 180 ? 3.515 -1.887 -31.357 1.00 82.62 180 ARG A CA 1
ATOM 1417 C C . ARG A 1 180 ? 3.974 -1.874 -32.813 1.00 82.62 180 ARG A C 1
ATOM 1419 O O . ARG A 1 180 ? 3.571 -1.027 -33.606 1.00 82.62 180 ARG A O 1
ATOM 1426 N N . ALA A 1 181 ? 4.789 -2.863 -33.182 1.00 67.94 181 ALA A N 1
ATOM 1427 C CA . ALA A 1 181 ? 5.375 -2.965 -34.522 1.00 67.94 181 ALA A CA 1
ATOM 1428 C C . ALA A 1 181 ? 4.322 -2.961 -35.645 1.00 67.94 181 ALA A C 1
ATOM 1430 O O . ALA A 1 181 ? 4.476 -2.272 -36.650 1.00 67.94 181 ALA A O 1
ATOM 1431 N N . ARG A 1 182 ? 3.212 -3.684 -35.438 1.00 60.59 182 ARG A N 1
ATOM 1432 C CA . ARG A 1 182 ? 2.121 -3.795 -36.422 1.00 60.59 182 ARG A CA 1
ATOM 1433 C C . ARG A 1 182 ? 1.484 -2.444 -36.765 1.00 60.59 182 ARG A C 1
ATOM 1435 O O . ARG A 1 182 ? 1.074 -2.253 -37.907 1.00 60.59 182 ARG A O 1
ATOM 1442 N N . ASP A 1 183 ? 1.461 -1.506 -35.822 1.00 58.03 183 ASP A N 1
ATOM 1443 C CA . ASP A 1 183 ? 0.863 -0.184 -36.027 1.00 58.03 183 ASP A CA 1
ATOM 1444 C C . ASP A 1 183 ? 1.784 0.737 -36.847 1.00 58.03 183 ASP A C 1
ATOM 1446 O O . ASP A 1 183 ? 1.307 1.593 -37.589 1.00 58.03 183 ASP A O 1
ATOM 1450 N N . GLN A 1 184 ? 3.105 0.525 -36.780 1.00 56.62 184 GLN A N 1
ATOM 1451 C CA . GLN A 1 184 ? 4.106 1.323 -37.504 1.00 56.62 184 GLN A CA 1
ATOM 1452 C C . GLN A 1 184 ? 4.379 0.815 -38.925 1.00 56.62 184 GLN A C 1
ATOM 1454 O O . GLN A 1 184 ? 4.702 1.611 -39.803 1.00 56.62 184 GLN A O 1
ATOM 1459 N N . ASP A 1 185 ? 4.238 -0.491 -39.169 1.00 54.03 185 ASP A N 1
ATOM 1460 C CA . ASP A 1 185 ? 4.548 -1.099 -40.470 1.00 54.03 185 ASP A CA 1
ATOM 1461 C C . ASP A 1 185 ? 3.405 -0.951 -41.491 1.00 54.03 185 ASP A C 1
ATOM 1463 O O . ASP A 1 185 ? 3.629 -1.060 -42.697 1.00 54.03 185 ASP A O 1
ATOM 1467 N N . THR A 1 186 ? 2.178 -0.668 -41.041 1.00 56.72 186 THR A N 1
ATOM 1468 C CA . THR A 1 186 ? 0.993 -0.568 -41.917 1.00 56.72 186 THR A CA 1
ATOM 1469 C C . THR A 1 186 ? 1.133 0.507 -43.018 1.00 56.72 186 THR A C 1
ATOM 1471 O O . THR A 1 186 ? 0.803 0.213 -44.166 1.00 56.72 186 THR A O 1
ATOM 1474 N N . PRO A 1 187 ? 1.683 1.712 -42.757 1.00 58.06 187 PRO A N 1
ATOM 1475 C CA . PRO A 1 187 ? 1.948 2.714 -43.798 1.00 58.06 187 PRO A CA 1
ATOM 1476 C C . PRO A 1 187 ? 3.212 2.440 -44.634 1.00 58.06 187 PRO A C 1
ATOM 1478 O O . PRO A 1 187 ? 3.376 3.025 -45.702 1.00 58.06 187 PRO A O 1
ATOM 1481 N N . LEU A 1 188 ? 4.123 1.587 -44.150 1.00 59.47 188 LEU A N 1
ATOM 1482 C CA . LEU A 1 188 ? 5.458 1.379 -44.730 1.00 59.47 188 LEU A CA 1
ATOM 1483 C C . LEU A 1 188 ? 5.549 0.120 -45.609 1.00 59.47 188 LEU A C 1
ATOM 1485 O O . LEU A 1 188 ? 6.521 -0.031 -46.344 1.00 59.47 188 LEU A O 1
ATOM 1489 N N . GLN A 1 189 ? 4.529 -0.748 -45.607 1.00 60.25 189 GLN A N 1
ATOM 1490 C CA . GLN A 1 189 ? 4.455 -1.941 -46.471 1.00 60.25 189 GLN A CA 1
ATOM 1491 C C . GLN A 1 189 ? 4.524 -1.630 -47.978 1.00 60.25 189 GLN A C 1
ATOM 1493 O O . GLN A 1 189 ? 4.890 -2.502 -48.761 1.00 60.25 189 GLN A O 1
ATOM 1498 N N . ALA A 1 190 ? 4.189 -0.403 -48.389 1.00 66.00 190 ALA A N 1
ATOM 1499 C CA . ALA A 1 190 ? 4.260 0.042 -49.782 1.00 66.00 190 ALA A CA 1
ATOM 1500 C C . ALA A 1 190 ? 5.666 0.503 -50.221 1.00 66.00 190 ALA A C 1
ATOM 1502 O O . ALA A 1 190 ? 5.872 0.788 -51.400 1.00 66.00 190 ALA A O 1
ATOM 1503 N N . LEU A 1 191 ? 6.631 0.602 -49.298 1.00 64.94 191 LEU A N 1
ATOM 1504 C CA . LEU A 1 191 ? 7.991 1.039 -49.606 1.00 64.94 191 LEU A CA 1
ATOM 1505 C C . LEU A 1 191 ? 8.849 -0.150 -50.052 1.00 64.94 191 LEU A C 1
ATOM 1507 O O . LEU A 1 191 ? 9.062 -1.102 -49.306 1.00 64.94 191 LEU A O 1
ATOM 1511 N N . THR A 1 192 ? 9.377 -0.074 -51.272 1.00 69.81 192 THR A N 1
ATOM 1512 C CA . THR A 1 192 ? 10.256 -1.097 -51.871 1.00 69.81 192 THR A CA 1
ATOM 1513 C C . THR A 1 192 ? 11.744 -0.749 -51.805 1.00 69.81 192 THR A C 1
ATOM 1515 O O . THR A 1 192 ? 12.580 -1.531 -52.256 1.00 69.81 192 THR A O 1
ATOM 1518 N N . GLU A 1 193 ? 12.099 0.423 -51.278 1.00 74.69 193 GLU A N 1
ATOM 1519 C CA . GLU A 1 193 ? 13.492 0.857 -51.164 1.00 74.69 193 GLU A CA 1
ATOM 1520 C C . GLU A 1 193 ? 14.223 0.089 -50.046 1.00 74.69 193 GLU A C 1
ATOM 1522 O O . GLU A 1 193 ? 13.666 -0.110 -48.962 1.00 74.69 193 GLU A O 1
ATOM 1527 N N . PRO A 1 194 ? 15.478 -0.348 -50.263 1.00 58.59 194 PRO A N 1
ATOM 1528 C CA . PRO A 1 194 ? 16.248 -1.045 -49.241 1.00 58.59 194 PRO A CA 1
ATOM 1529 C C . PRO A 1 194 ? 16.603 -0.087 -48.095 1.00 58.59 194 PRO A C 1
ATOM 1531 O O . PRO A 1 194 ? 17.544 0.700 -48.180 1.00 58.59 194 PRO A O 1
ATOM 1534 N N . GLY A 1 195 ? 15.843 -0.159 -47.002 1.00 61.47 195 GLY A N 1
ATOM 1535 C CA . GLY A 1 195 ? 16.110 0.615 -45.792 1.00 61.47 195 GLY A CA 1
ATOM 1536 C C . GLY A 1 195 ? 17.420 0.195 -45.120 1.00 61.47 195 GLY A C 1
ATOM 1537 O O . GLY A 1 195 ? 17.735 -0.996 -45.032 1.00 61.47 195 GLY A O 1
ATOM 1538 N N . SER A 1 196 ? 18.178 1.161 -44.588 1.00 55.59 196 SER A N 1
ATOM 1539 C CA . SER A 1 196 ? 19.299 0.854 -43.696 1.00 55.59 196 SER A CA 1
ATOM 1540 C C . SER A 1 196 ? 18.717 0.339 -42.373 1.00 55.59 196 SER A C 1
ATOM 1542 O O . SER A 1 196 ? 18.290 1.088 -41.496 1.00 55.59 196 SER A O 1
ATOM 1544 N N . GLN A 1 197 ? 18.582 -0.983 -42.254 1.00 53.56 197 GLN A N 1
ATOM 1545 C CA . GLN A 1 197 ? 18.010 -1.601 -41.061 1.00 53.56 197 GLN A CA 1
ATOM 1546 C C . GLN A 1 197 ? 18.969 -1.432 -39.877 1.00 53.56 197 GLN A C 1
ATOM 1548 O O . GLN A 1 197 ? 19.772 -2.307 -39.549 1.00 53.56 197 GLN A O 1
ATOM 1553 N N . THR A 1 198 ? 18.851 -0.303 -39.185 1.00 48.56 198 THR A N 1
ATOM 1554 C CA . THR A 1 198 ? 19.176 -0.240 -37.762 1.00 48.56 198 THR A CA 1
ATOM 1555 C C . THR A 1 198 ? 18.249 -1.254 -37.104 1.00 48.56 198 THR A C 1
ATOM 1557 O O . THR A 1 198 ? 17.036 -1.103 -37.217 1.00 48.56 198 THR A O 1
ATOM 1560 N N . ARG A 1 199 ? 18.795 -2.337 -36.528 1.00 48.06 199 ARG A N 1
ATOM 1561 C CA . ARG A 1 199 ? 18.023 -3.431 -35.903 1.00 48.06 199 ARG A CA 1
ATOM 1562 C C . ARG A 1 199 ? 16.788 -2.867 -35.191 1.00 48.06 199 ARG A C 1
ATOM 1564 O O . ARG A 1 199 ? 16.925 -2.118 -34.229 1.00 48.06 199 ARG A O 1
ATOM 1571 N N . SER A 1 200 ? 15.631 -3.207 -35.756 1.00 52.72 200 SER A N 1
ATOM 1572 C CA . SER A 1 200 ? 14.332 -2.553 -35.600 1.00 52.72 200 SER A CA 1
ATOM 1573 C C . SER A 1 200 ? 14.048 -2.022 -34.189 1.00 52.72 200 SER A C 1
ATOM 1575 O O . SER A 1 200 ? 13.967 -2.787 -33.226 1.00 52.72 200 SER A O 1
ATOM 1577 N N . THR A 1 201 ? 13.812 -0.712 -34.080 1.00 56.72 201 THR A N 1
ATOM 1578 C CA . THR A 1 201 ? 13.183 -0.049 -32.923 1.00 56.72 201 THR A CA 1
ATOM 1579 C C . THR A 1 201 ? 11.910 -0.766 -32.461 1.00 56.72 201 THR A C 1
ATOM 1581 O O . THR A 1 201 ? 11.634 -0.805 -31.261 1.00 56.72 201 THR A O 1
ATOM 1584 N N . SER A 1 202 ? 11.195 -1.429 -33.377 1.00 60.69 202 SER A N 1
ATOM 1585 C CA . SER A 1 202 ? 9.985 -2.198 -33.081 1.00 60.69 202 SER A CA 1
ATOM 1586 C C . SER A 1 202 ? 10.255 -3.449 -32.226 1.00 60.69 202 SER A C 1
ATOM 1588 O O . SER A 1 202 ? 9.446 -3.780 -31.360 1.00 60.69 202 SER A O 1
ATOM 1590 N N . TYR A 1 203 ? 11.444 -4.067 -32.313 1.00 64.75 203 TYR A N 1
ATOM 1591 C CA . TYR A 1 203 ? 11.836 -5.166 -31.411 1.00 64.75 203 TYR A CA 1
ATOM 1592 C C . TYR A 1 203 ? 12.014 -4.696 -29.956 1.00 64.75 203 TYR A C 1
ATOM 1594 O O . TYR A 1 203 ? 11.731 -5.430 -29.006 1.00 64.75 203 TYR A O 1
ATOM 1602 N N . GLY A 1 204 ? 12.474 -3.455 -29.762 1.00 77.94 204 GLY A N 1
ATOM 1603 C CA . GLY A 1 204 ? 12.612 -2.850 -28.438 1.00 77.94 204 GLY A CA 1
ATOM 1604 C C . GLY A 1 204 ? 11.262 -2.597 -27.766 1.00 77.94 204 GLY A C 1
ATOM 1605 O O . GLY A 1 204 ? 11.121 -2.862 -26.571 1.00 77.94 204 GLY A O 1
ATOM 1606 N N . TYR A 1 205 ? 10.272 -2.133 -28.531 1.00 88.62 205 TYR A N 1
ATOM 1607 C CA . TYR A 1 205 ? 8.939 -1.804 -28.016 1.00 88.62 205 TYR A CA 1
ATOM 1608 C C . TYR A 1 205 ? 8.116 -3.051 -27.695 1.00 88.62 205 TYR A C 1
ATOM 1610 O O . TYR A 1 205 ? 7.492 -3.095 -26.637 1.00 88.62 205 TYR A O 1
ATOM 1618 N N . GLU A 1 206 ? 8.211 -4.116 -28.497 1.00 88.75 206 GLU A N 1
ATOM 1619 C CA . GLU A 1 206 ? 7.583 -5.406 -28.162 1.00 88.75 206 GLU A CA 1
ATOM 1620 C C . GLU A 1 206 ? 8.069 -5.951 -26.809 1.00 88.75 206 GLU A C 1
ATOM 1622 O O . GLU A 1 206 ? 7.286 -6.462 -26.004 1.00 88.75 206 GLU A O 1
ATOM 1627 N N . ARG A 1 207 ? 9.360 -5.774 -26.494 1.00 90.12 207 ARG A N 1
ATOM 1628 C CA . ARG A 1 207 ? 9.894 -6.155 -25.181 1.00 90.12 207 ARG A CA 1
ATOM 1629 C C . ARG A 1 207 ? 9.346 -5.278 -24.052 1.00 90.12 207 ARG A C 1
ATOM 1631 O O . ARG A 1 207 ? 9.066 -5.805 -22.983 1.00 90.12 207 ARG A O 1
ATOM 1638 N N . ILE A 1 208 ? 9.164 -3.974 -24.267 1.00 92.81 208 ILE A N 1
ATOM 1639 C CA . ILE A 1 208 ? 8.548 -3.075 -23.270 1.00 92.81 208 ILE A CA 1
ATOM 1640 C C . ILE A 1 208 ? 7.089 -3.473 -23.017 1.00 92.81 208 ILE A C 1
ATOM 1642 O O . ILE A 1 208 ? 6.668 -3.553 -21.861 1.00 92.81 208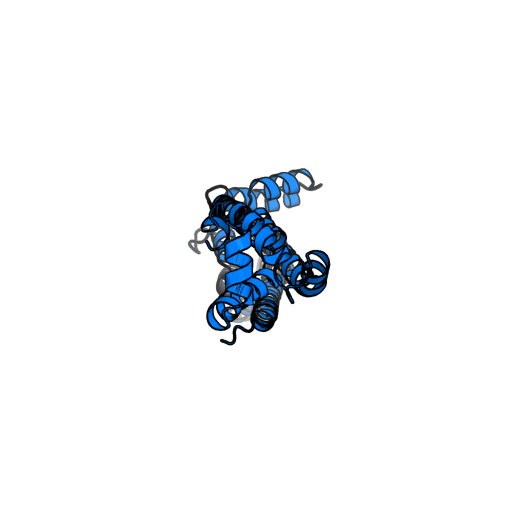 ILE A O 1
ATOM 1646 N N . HIS A 1 209 ? 6.342 -3.801 -24.074 1.00 94.31 209 HIS A N 1
ATOM 1647 C CA . HIS A 1 209 ? 4.978 -4.321 -23.960 1.00 94.31 209 HIS A CA 1
ATOM 1648 C C . HIS A 1 209 ? 4.929 -5.582 -23.104 1.00 94.31 209 HIS A C 1
ATOM 1650 O O . HIS A 1 209 ? 4.165 -5.654 -22.144 1.00 94.31 209 HIS A O 1
ATOM 1656 N N . LYS A 1 210 ? 5.781 -6.559 -23.422 1.00 94.69 210 LYS A N 1
ATOM 1657 C CA . LYS A 1 210 ? 5.825 -7.848 -22.727 1.00 94.69 210 LYS A CA 1
ATOM 1658 C C . LYS A 1 210 ? 6.308 -7.740 -21.279 1.00 94.69 210 LYS A C 1
ATOM 1660 O O . LYS A 1 210 ? 5.736 -8.375 -20.398 1.00 94.69 210 LYS A O 1
ATOM 1665 N N . ASP A 1 211 ? 7.370 -6.979 -21.036 1.00 95.00 211 ASP A N 1
ATOM 1666 C CA . ASP A 1 211 ? 8.088 -7.011 -19.760 1.00 95.00 211 ASP A CA 1
ATOM 1667 C C . ASP A 1 211 ? 7.616 -5.933 -18.772 1.00 95.00 211 ASP A C 1
ATOM 1669 O O . ASP A 1 211 ? 7.954 -6.027 -17.588 1.00 95.00 211 ASP A O 1
ATOM 1673 N N . ILE A 1 212 ? 6.880 -4.912 -19.238 1.00 95.44 212 ILE A N 1
ATOM 1674 C CA . ILE A 1 212 ? 6.441 -3.766 -18.425 1.00 95.44 212 ILE A CA 1
ATOM 1675 C C . ILE A 1 212 ? 4.939 -3.499 -18.578 1.00 95.44 212 ILE A C 1
ATOM 1677 O O . ILE A 1 212 ? 4.221 -3.617 -17.588 1.00 95.44 212 ILE A O 1
ATOM 1681 N N . ILE A 1 213 ? 4.449 -3.171 -19.780 1.00 96.62 213 ILE A N 1
ATOM 1682 C CA . ILE A 1 213 ? 3.066 -2.679 -19.966 1.00 96.62 213 ILE A CA 1
ATOM 1683 C C . ILE A 1 213 ? 2.032 -3.767 -19.646 1.00 96.62 213 ILE A C 1
ATOM 1685 O O . ILE A 1 213 ? 1.141 -3.540 -18.832 1.00 96.62 213 ILE A O 1
ATOM 1689 N N . ALA A 1 214 ? 2.164 -4.965 -20.223 1.00 97.44 214 ALA A N 1
ATOM 1690 C CA . ALA A 1 214 ? 1.217 -6.052 -19.978 1.00 97.44 214 ALA A CA 1
ATOM 1691 C C . ALA A 1 214 ? 1.216 -6.522 -18.506 1.00 97.44 214 ALA A C 1
ATOM 1693 O O . ALA A 1 214 ? 0.135 -6.695 -17.944 1.00 97.44 214 ALA A O 1
ATOM 1694 N N . PRO A 1 215 ? 2.376 -6.655 -17.825 1.00 98.31 215 PRO A N 1
ATOM 1695 C CA . PRO A 1 215 ? 2.395 -6.891 -16.385 1.00 98.31 215 PRO A CA 1
ATOM 1696 C C . PRO A 1 215 ? 1.748 -5.774 -15.555 1.00 98.31 215 PRO A C 1
ATOM 1698 O O . PRO A 1 215 ? 1.116 -6.078 -14.547 1.00 98.31 215 PRO A O 1
ATOM 1701 N N . LEU A 1 216 ? 1.893 -4.498 -15.938 1.00 98.12 216 LEU A N 1
ATOM 1702 C CA . LEU A 1 216 ? 1.221 -3.391 -15.246 1.00 98.12 216 LEU A CA 1
ATOM 1703 C C . LEU A 1 216 ? -0.303 -3.472 -15.396 1.00 98.12 216 LEU A C 1
ATOM 1705 O O . LEU A 1 216 ? -1.003 -3.307 -14.400 1.00 98.12 216 LEU A O 1
ATOM 1709 N N . ASP A 1 217 ? -0.807 -3.791 -16.590 1.00 98.25 217 ASP A N 1
ATOM 1710 C CA . ASP A 1 217 ? -2.240 -4.019 -16.821 1.00 98.25 217 ASP A CA 1
ATOM 1711 C C . ASP A 1 217 ? -2.781 -5.184 -15.971 1.00 98.25 217 ASP A C 1
ATOM 1713 O O . ASP A 1 217 ? -3.782 -5.051 -15.263 1.00 98.25 217 ASP A O 1
ATOM 1717 N N . GLU A 1 218 ? -2.080 -6.322 -15.973 1.00 98.44 218 GLU A N 1
ATOM 1718 C CA . GLU A 1 218 ? -2.453 -7.487 -15.165 1.00 98.44 218 GLU A CA 1
ATOM 1719 C C . GLU A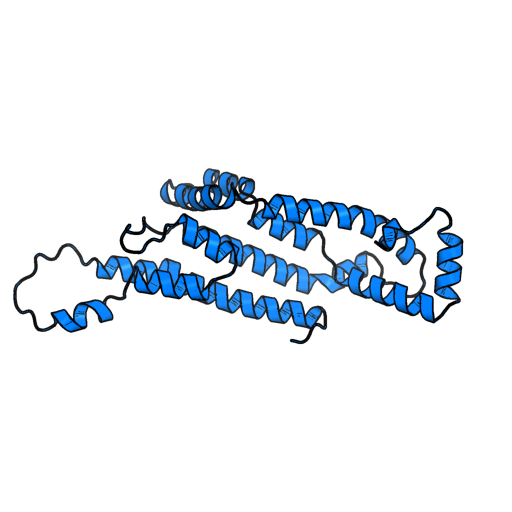 1 218 ? -2.478 -7.154 -13.667 1.00 98.44 218 GLU A C 1
ATOM 1721 O O . GLU A 1 218 ? -3.423 -7.522 -12.958 1.00 98.44 218 GLU A O 1
ATOM 1726 N N . ILE A 1 219 ? -1.467 -6.423 -13.183 1.00 98.50 219 ILE A N 1
ATOM 1727 C CA . ILE A 1 219 ? -1.423 -5.944 -11.801 1.00 98.50 219 ILE A CA 1
ATOM 1728 C C . ILE A 1 219 ? -2.623 -5.037 -11.521 1.00 98.50 219 ILE A C 1
ATOM 1730 O O . ILE A 1 219 ? -3.309 -5.267 -10.528 1.00 98.50 219 ILE A O 1
ATOM 1734 N N . GLY A 1 220 ? -2.918 -4.061 -12.383 1.00 97.88 220 GLY A N 1
ATOM 1735 C CA . GLY A 1 220 ? -4.052 -3.149 -12.218 1.00 97.88 220 GLY A CA 1
ATOM 1736 C C . GLY A 1 220 ? -5.386 -3.889 -12.077 1.00 97.88 220 GLY A C 1
ATOM 1737 O O . GLY A 1 220 ? -6.117 -3.679 -11.105 1.00 97.88 220 GLY A O 1
ATOM 1738 N N . ARG A 1 221 ? -5.664 -4.841 -12.977 1.00 97.38 221 ARG A N 1
ATOM 1739 C CA . ARG A 1 221 ? -6.870 -5.690 -12.914 1.00 97.38 221 ARG A CA 1
ATOM 1740 C C . ARG A 1 221 ? -6.916 -6.548 -11.649 1.00 97.38 221 ARG A C 1
ATOM 1742 O O . ARG A 1 221 ? -7.963 -6.659 -11.009 1.00 97.38 221 ARG A O 1
ATOM 1749 N N . THR A 1 222 ? -5.782 -7.115 -11.245 1.00 98.06 222 THR A N 1
ATOM 1750 C CA . THR A 1 222 ? -5.691 -7.934 -10.027 1.00 98.06 222 THR A CA 1
ATOM 1751 C C . THR A 1 222 ? -5.916 -7.095 -8.767 1.00 98.06 222 THR A C 1
ATOM 1753 O O . THR A 1 222 ? -6.660 -7.503 -7.875 1.00 98.06 222 THR A O 1
ATOM 1756 N N . LEU A 1 223 ? -5.330 -5.897 -8.692 1.00 97.06 223 LEU A N 1
ATOM 1757 C CA . LEU A 1 223 ? -5.527 -4.952 -7.590 1.00 97.06 223 LEU A CA 1
ATOM 1758 C C . LEU A 1 223 ? -6.991 -4.517 -7.472 1.00 97.06 223 LEU A C 1
ATOM 1760 O O . LEU A 1 223 ? -7.492 -4.383 -6.352 1.00 97.06 223 LEU A O 1
ATOM 1764 N N . HIS A 1 224 ? -7.686 -4.337 -8.599 1.00 95.12 224 HIS A N 1
ATOM 1765 C CA . HIS A 1 224 ? -9.122 -4.069 -8.611 1.00 95.12 224 HIS A CA 1
ATOM 1766 C C . HIS A 1 224 ? -9.913 -5.235 -7.998 1.00 95.12 224 HIS A C 1
ATOM 1768 O O . HIS A 1 224 ? -10.662 -5.029 -7.044 1.00 95.12 224 HIS A O 1
ATOM 1774 N N . GLY A 1 225 ? -9.665 -6.473 -8.442 1.00 95.56 225 GLY A N 1
ATOM 1775 C CA . GLY A 1 225 ? -10.304 -7.667 -7.873 1.00 95.56 225 GLY A CA 1
ATOM 1776 C C . GLY A 1 225 ? -10.032 -7.853 -6.374 1.00 95.56 225 GLY A C 1
ATOM 1777 O O . GLY A 1 225 ? -10.950 -8.130 -5.603 1.00 95.56 225 GLY A O 1
ATOM 1778 N N . ILE A 1 226 ? -8.792 -7.624 -5.927 1.00 95.88 226 ILE A N 1
ATOM 1779 C CA . ILE A 1 226 ? -8.442 -7.658 -4.498 1.00 95.88 226 ILE A CA 1
ATOM 1780 C C . ILE A 1 226 ? -9.177 -6.556 -3.727 1.00 95.88 226 ILE A C 1
ATOM 1782 O O . ILE A 1 226 ? -9.634 -6.794 -2.611 1.00 95.88 226 ILE A O 1
ATOM 1786 N N . SER A 1 227 ? -9.305 -5.357 -4.300 1.00 93.44 227 SER A N 1
ATOM 1787 C CA . SER A 1 227 ? -10.037 -4.257 -3.663 1.00 93.44 227 SER A CA 1
ATOM 1788 C C . SER A 1 227 ? -11.503 -4.628 -3.442 1.00 93.44 227 SER A C 1
ATOM 1790 O O . SER A 1 227 ? -11.989 -4.455 -2.330 1.00 93.44 227 SER A O 1
ATOM 1792 N N . LEU A 1 228 ? -12.164 -5.228 -4.438 1.00 93.44 228 LEU A N 1
ATOM 1793 C CA . LEU A 1 228 ? -13.533 -5.739 -4.300 1.00 93.44 228 LEU A CA 1
ATOM 1794 C C . LEU A 1 228 ? -13.636 -6.827 -3.222 1.00 93.44 228 LEU A C 1
ATOM 1796 O O . LEU A 1 228 ? -14.508 -6.758 -2.358 1.00 93.44 228 LEU A O 1
ATOM 1800 N N . ALA A 1 229 ? -12.719 -7.800 -3.219 1.00 92.94 229 ALA A N 1
ATOM 1801 C CA . ALA A 1 229 ? -12.707 -8.877 -2.227 1.00 92.94 229 ALA A CA 1
ATOM 1802 C C . ALA A 1 229 ? -12.548 -8.351 -0.788 1.00 92.94 229 ALA A C 1
ATOM 1804 O O . ALA A 1 229 ? -13.232 -8.811 0.127 1.00 92.94 229 ALA A O 1
ATOM 1805 N N . ILE A 1 230 ? -11.676 -7.358 -0.591 1.00 92.31 230 ILE A N 1
ATOM 1806 C CA . ILE A 1 230 ? -11.499 -6.678 0.696 1.00 92.31 230 ILE A CA 1
ATOM 1807 C C . ILE A 1 230 ? -12.793 -5.949 1.084 1.00 92.31 230 ILE A C 1
ATOM 1809 O O . ILE A 1 230 ? -13.281 -6.138 2.194 1.00 92.31 230 ILE A O 1
ATOM 1813 N N . THR A 1 231 ? -13.372 -5.154 0.182 1.00 90.81 231 THR A N 1
ATOM 1814 C CA . THR A 1 231 ? -14.603 -4.380 0.419 1.00 90.81 231 THR A CA 1
ATOM 1815 C C . THR A 1 231 ? -15.778 -5.274 0.837 1.00 90.81 231 THR A C 1
ATOM 1817 O O . THR A 1 231 ? -16.429 -4.992 1.847 1.00 90.81 231 THR A O 1
ATOM 1820 N N . HIS A 1 232 ? -15.968 -6.415 0.165 1.00 88.25 232 HIS A N 1
ATOM 1821 C CA . HIS A 1 232 ? -16.976 -7.411 0.540 1.00 88.25 232 HIS A CA 1
ATOM 1822 C C . HIS A 1 232 ? -16.790 -7.953 1.960 1.00 88.25 232 HIS A C 1
ATOM 1824 O O . HIS A 1 232 ? -17.769 -8.113 2.687 1.00 88.25 232 HIS A O 1
ATOM 1830 N N . ALA A 1 233 ? -15.549 -8.194 2.390 1.00 85.69 233 ALA A N 1
ATOM 1831 C CA . ALA A 1 233 ? -15.276 -8.671 3.744 1.00 85.69 233 ALA A CA 1
ATOM 1832 C C . ALA A 1 233 ? -15.627 -7.638 4.831 1.00 85.69 233 ALA A C 1
ATOM 1834 O O . ALA A 1 233 ? -15.918 -8.013 5.966 1.00 85.69 233 ALA A O 1
ATOM 1835 N N . TYR A 1 234 ? -15.633 -6.345 4.491 1.00 83.94 234 TYR A N 1
ATOM 1836 C CA . TYR A 1 234 ? -16.086 -5.268 5.377 1.00 83.94 234 TYR A CA 1
ATOM 1837 C C . TYR A 1 234 ? -17.603 -5.022 5.318 1.00 83.94 234 TYR A C 1
ATOM 1839 O O . TYR A 1 234 ? -18.098 -4.160 6.043 1.00 83.94 234 TYR A O 1
ATOM 1847 N N . GLY A 1 235 ? -18.349 -5.760 4.486 1.00 81.00 235 GLY A N 1
ATOM 1848 C CA . GLY A 1 235 ? -19.790 -5.561 4.295 1.00 81.00 235 GLY A CA 1
ATOM 1849 C C . GLY A 1 235 ? -20.141 -4.233 3.619 1.00 81.00 235 GLY A C 1
ATOM 1850 O O . GLY A 1 235 ? -21.289 -3.797 3.676 1.00 81.00 235 GLY A O 1
ATOM 1851 N N . ALA A 1 236 ? -19.157 -3.577 3.002 1.00 75.69 236 ALA A N 1
ATOM 1852 C CA . ALA A 1 236 ? -19.390 -2.439 2.135 1.00 75.69 236 ALA A CA 1
ATOM 1853 C C . ALA A 1 236 ? -19.783 -2.980 0.755 1.00 75.69 236 ALA A C 1
ATOM 1855 O O . ALA A 1 236 ? -19.086 -3.813 0.183 1.00 75.69 236 ALA A O 1
ATOM 1856 N N . PHE A 1 237 ? -20.932 -2.545 0.249 1.00 70.00 237 PHE A N 1
ATOM 1857 C CA . PHE A 1 237 ? -21.427 -2.894 -1.079 1.00 70.00 237 PHE A CA 1
ATOM 1858 C C . PHE A 1 237 ? -21.549 -1.595 -1.874 1.00 70.00 237 PHE A C 1
ATOM 1860 O O . PHE A 1 237 ? -22.160 -0.643 -1.383 1.00 70.00 237 PHE A O 1
ATOM 1867 N N . GLY A 1 238 ? -20.939 -1.549 -3.057 1.00 51.78 238 GLY A N 1
ATOM 1868 C CA . GLY A 1 238 ? -20.878 -0.364 -3.913 1.00 51.78 238 GLY A CA 1
ATOM 1869 C C . GLY A 1 238 ? -19.861 -0.527 -5.025 1.00 51.78 238 GLY A C 1
ATOM 1870 O O . GLY A 1 238 ? -18.777 -1.079 -4.730 1.00 51.78 238 GLY A O 1
#

Radius of gyration: 25.01 Å; chains: 1; bounding box: 53×31×88 Å

Secondary structure (DSSP, 8-state):
-HHHH--S-HHHHHHHHHH-HHHHHHHHHHHHHHHH--HHHHHHHHHHH-HHHHHHHHHH-SSHHHHHHHHHHHHHHTT--HHHHHHHHHHHHHHHHHHHHHHHTTSTTPPPHHHHHHTTHHHHHHHHHHHHHHHHHHHHHHTPPPPPGGGS--HHHHHHHHHTT-HHHHHHHHHHHS--HHHHHTTTTT--S-----S-HHHHHHHHIIIIIHHHHHHHHHHHHHHHHHHHHTT---

Foldseek 3Di:
DVLVPDDPPLVVLQVCLQPDPVNVVVLVVVLVVLLQDDLVLLLLLLLLLDLVNLQVQLVVDPDVLLSQLSVLLSVLSVVPCSSVVSVVVSVVCVNSVVSSLVSLVSHPPRDDPVRSVVLCPVVSVLSVVLSVLLSVLSSLLSNDDAQDVVLVDGSSNLSVCSVVLVLVVSLVSLCVSQPAPVVVCPVVVPDPDDDPDPPDPNVVSVCNCVRHNVSSVVSSVVSVVSVVVSCVSVVHDD

Organism: NCBI:txid81029

pLDDT: mean 88.33, std 11.56, range [48.06, 98.5]